Protein AF-A0A2E1H4T9-F1 (afdb_monomer_lite)

pLDDT: mean 75.94, std 21.59, range [26.33, 98.31]

Structure (mmCIF, N/CA/C/O backbone):
data_AF-A0A2E1H4T9-F1
#
_entry.id   AF-A0A2E1H4T9-F1
#
loop_
_atom_site.group_PDB
_atom_site.id
_atom_site.type_symbol
_atom_site.label_atom_id
_atom_site.label_alt_id
_atom_site.label_comp_id
_atom_site.label_asym_id
_atom_site.label_entity_id
_atom_site.label_seq_id
_atom_site.pdbx_PDB_ins_code
_atom_site.Cartn_x
_atom_site.Cartn_y
_atom_site.Cartn_z
_atom_site.occupancy
_atom_site.B_iso_or_equiv
_atom_site.auth_seq_id
_atom_site.auth_comp_id
_atom_site.auth_asym_id
_atom_site.auth_atom_id
_atom_site.pdbx_PDB_model_num
ATOM 1 N N . MET A 1 1 ? -8.045 2.278 55.763 1.00 40.25 1 MET A N 1
ATOM 2 C CA . MET A 1 1 ? -8.694 3.427 55.100 1.00 40.25 1 MET A CA 1
ATOM 3 C C . MET A 1 1 ? -8.728 3.107 53.614 1.00 40.25 1 MET A C 1
ATOM 5 O O . MET A 1 1 ? -7.675 2.979 53.010 1.00 40.25 1 MET A O 1
ATOM 9 N N . TRP A 1 2 ? -9.906 2.766 53.098 1.00 37.75 2 TRP A N 1
ATOM 10 C CA . TRP A 1 2 ? -10.114 2.235 51.749 1.00 37.75 2 TRP A CA 1
ATOM 11 C C . TRP A 1 2 ? -10.575 3.395 50.864 1.00 37.75 2 TRP A C 1
ATOM 13 O O . TRP A 1 2 ? -11.627 3.970 51.129 1.00 37.75 2 TRP A O 1
ATOM 23 N N . GLU A 1 3 ? -9.790 3.767 49.855 1.00 35.25 3 GLU A N 1
ATOM 24 C CA . GLU A 1 3 ? -10.242 4.725 48.845 1.00 35.25 3 GLU A CA 1
ATOM 25 C C . GLU A 1 3 ? -11.154 4.018 47.833 1.00 35.25 3 GLU A C 1
ATOM 27 O O . GLU A 1 3 ? -10.750 3.020 47.223 1.00 35.25 3 GLU A O 1
ATOM 32 N N . PRO A 1 4 ? -12.380 4.513 47.603 1.00 46.78 4 PRO A N 1
ATOM 33 C CA . PRO A 1 4 ? -13.238 3.972 46.568 1.00 46.78 4 PRO A CA 1
ATOM 34 C C . PRO A 1 4 ? -12.738 4.435 45.194 1.00 46.78 4 PRO A C 1
ATOM 36 O O . PRO A 1 4 ? -12.953 5.574 44.782 1.00 46.78 4 PRO A O 1
ATOM 39 N N . ARG A 1 5 ? -12.117 3.522 44.436 1.00 45.88 5 ARG A N 1
ATOM 40 C CA . ARG A 1 5 ? -11.905 3.687 42.988 1.00 45.88 5 ARG A CA 1
ATOM 41 C C . ARG A 1 5 ? -13.254 3.676 42.262 1.00 45.88 5 ARG A C 1
ATOM 43 O O . ARG A 1 5 ? -13.719 2.648 41.778 1.00 45.88 5 ARG A O 1
ATOM 50 N N . THR A 1 6 ? -13.861 4.848 42.160 1.00 52.88 6 THR A N 1
ATOM 51 C CA . THR A 1 6 ? -14.827 5.207 41.114 1.00 52.88 6 THR A CA 1
ATOM 52 C C . THR A 1 6 ? -14.051 6.115 40.156 1.00 52.88 6 THR A C 1
ATOM 54 O O . THR A 1 6 ? -13.316 6.988 40.587 1.00 52.88 6 THR A O 1
ATOM 57 N N . VAL A 1 7 ? -13.971 5.877 38.852 1.00 43.78 7 VAL A N 1
ATOM 58 C CA . VAL A 1 7 ? -15.047 5.762 37.874 1.00 43.78 7 VAL A CA 1
ATOM 59 C C . VAL A 1 7 ? -14.554 4.829 36.762 1.00 43.78 7 VAL A C 1
ATOM 61 O O . VAL A 1 7 ? -13.524 5.090 36.140 1.00 43.78 7 VAL A O 1
ATOM 64 N N . ARG A 1 8 ? -15.291 3.749 36.465 1.00 46.44 8 ARG A N 1
ATOM 65 C CA . ARG A 1 8 ? -15.142 3.054 35.178 1.00 46.44 8 ARG A CA 1
ATOM 66 C C . ARG A 1 8 ? -15.572 4.037 34.095 1.00 46.44 8 ARG A C 1
ATOM 68 O O . ARG A 1 8 ? -16.766 4.227 33.870 1.00 46.44 8 ARG A O 1
ATOM 75 N N . ARG A 1 9 ? -14.595 4.694 33.467 1.00 49.00 9 ARG A N 1
ATOM 76 C CA . ARG A 1 9 ? -14.782 5.442 32.224 1.00 49.00 9 ARG A CA 1
ATOM 77 C C . ARG A 1 9 ? -15.521 4.494 31.282 1.00 49.00 9 ARG A C 1
ATOM 79 O O . ARG A 1 9 ? -15.014 3.408 31.012 1.00 49.00 9 ARG A O 1
ATOM 86 N N . ARG A 1 10 ? -16.732 4.861 30.848 1.00 46.59 10 ARG A N 1
ATOM 87 C CA . ARG A 1 10 ? -17.338 4.252 29.662 1.00 46.59 10 ARG A CA 1
ATOM 88 C C . ARG A 1 10 ? -16.267 4.364 28.584 1.00 46.59 10 ARG A C 1
ATOM 90 O O . ARG A 1 10 ? -15.950 5.471 28.156 1.00 46.59 10 ARG A O 1
ATOM 97 N N . GLU A 1 11 ? -15.641 3.248 28.232 1.00 51.41 11 GLU A N 1
ATOM 98 C CA . GLU A 1 11 ? -14.946 3.144 26.963 1.00 51.41 11 GLU A CA 1
ATOM 99 C C . GLU A 1 11 ? -16.046 3.363 25.937 1.00 51.41 11 GLU A C 1
ATOM 101 O O . GLU A 1 11 ? -16.872 2.484 25.689 1.00 51.41 11 GLU A O 1
ATOM 106 N N . ASN A 1 12 ? -16.154 4.609 25.468 1.00 52.53 12 ASN A N 1
ATOM 107 C CA . ASN A 1 12 ? -16.921 4.941 24.284 1.00 52.53 12 ASN A CA 1
ATOM 108 C C . ASN A 1 12 ? -16.562 3.861 23.272 1.00 52.53 12 ASN A C 1
ATOM 110 O O . ASN A 1 12 ? -15.367 3.680 23.025 1.00 52.53 12 ASN A O 1
ATOM 114 N N . MET A 1 13 ? -17.556 3.107 22.786 1.00 51.78 13 MET A N 1
ATOM 115 C CA . MET A 1 13 ? -17.369 2.163 21.686 1.00 51.78 13 MET A CA 1
ATOM 116 C C . MET A 1 13 ? -16.532 2.892 20.650 1.00 51.78 13 MET A C 1
ATOM 118 O O . MET A 1 13 ? -16.992 3.878 20.076 1.00 51.78 13 MET A O 1
ATOM 122 N N . SER A 1 14 ? -15.258 2.509 20.559 1.00 60.09 14 SER A N 1
ATOM 123 C CA . SER A 1 14 ? -14.279 3.270 19.803 1.00 60.09 14 SER A CA 1
ATOM 124 C C . SER A 1 14 ? -14.796 3.321 18.383 1.00 60.09 14 SER A C 1
ATOM 126 O O . SER A 1 14 ? -15.037 2.255 17.813 1.00 60.09 14 SER A O 1
ATOM 128 N N . GLU A 1 15 ? -15.014 4.523 17.854 1.00 80.81 15 GLU A N 1
ATOM 129 C CA . GLU A 1 15 ? -15.455 4.699 16.476 1.00 80.81 15 GLU A CA 1
ATOM 130 C C . GLU A 1 15 ? -14.632 3.771 15.571 1.00 80.81 15 GLU A C 1
ATOM 132 O O . GLU A 1 15 ? -13.396 3.711 15.659 1.00 80.81 15 GLU A O 1
ATOM 137 N N . GLY A 1 16 ? -15.336 2.948 14.791 1.00 87.19 16 GLY A N 1
ATOM 138 C CA . GLY A 1 16 ? -14.704 2.003 13.883 1.00 87.19 16 GLY A CA 1
ATOM 139 C C . GLY A 1 16 ? -13.958 2.775 12.801 1.00 87.19 16 GLY A C 1
ATOM 140 O O . GLY A 1 16 ? -14.531 3.646 12.150 1.00 87.19 16 GLY A O 1
ATOM 141 N N . GLY A 1 17 ? -12.679 2.467 12.627 1.00 91.69 17 GLY A N 1
ATOM 142 C CA . GLY A 1 17 ? -11.863 2.928 11.512 1.00 91.69 17 GLY A CA 1
ATOM 143 C C . GLY A 1 17 ? -11.752 1.854 10.434 1.00 91.69 17 GLY A C 1
ATOM 144 O O . GLY A 1 17 ? -12.103 0.686 10.634 1.00 91.69 17 GLY A O 1
ATOM 145 N N . SER A 1 18 ? -11.231 2.239 9.275 1.00 92.88 18 SER A N 1
ATOM 146 C CA . SER A 1 18 ? -10.855 1.259 8.257 1.00 92.88 18 SER A CA 1
ATOM 147 C C . SER A 1 18 ? -9.713 1.760 7.397 1.00 92.88 18 SER A C 1
ATOM 149 O O . SER A 1 18 ? -9.629 2.950 7.092 1.00 92.88 18 SER A O 1
ATOM 151 N N . VAL A 1 19 ? -8.895 0.832 6.922 1.00 95.00 19 VAL A N 1
ATOM 152 C CA . VAL A 1 19 ? -7.928 1.084 5.854 1.00 95.00 19 VAL A CA 1
ATOM 153 C C . VAL A 1 19 ? -8.227 0.178 4.674 1.00 95.00 19 VAL A C 1
ATOM 155 O O . VAL A 1 19 ? -8.794 -0.901 4.834 1.00 95.00 19 VAL A O 1
ATOM 158 N N . THR A 1 20 ? -7.873 0.621 3.474 1.00 95.12 20 THR A N 1
ATOM 159 C CA . THR A 1 20 ? -8.022 -0.184 2.261 1.00 95.12 20 THR A CA 1
ATOM 160 C C . THR A 1 20 ? -6.650 -0.442 1.669 1.00 95.12 20 THR A C 1
ATOM 162 O O . THR A 1 20 ? -5.992 0.479 1.187 1.00 95.12 20 THR A O 1
ATOM 165 N N . LEU A 1 21 ? -6.223 -1.700 1.706 1.00 96.00 21 LEU A N 1
ATOM 166 C CA . LEU A 1 21 ? -5.056 -2.176 0.978 1.00 96.00 21 LEU A CA 1
ATOM 167 C C . LEU A 1 21 ? -5.419 -2.265 -0.507 1.00 96.00 21 LEU A C 1
ATOM 169 O O . LEU A 1 21 ? -6.392 -2.919 -0.878 1.00 96.00 21 LEU A O 1
ATOM 173 N N . ILE A 1 22 ? -4.648 -1.595 -1.353 1.00 95.56 22 ILE A N 1
ATOM 174 C CA . ILE A 1 22 ? -4.872 -1.530 -2.796 1.00 95.56 22 ILE A CA 1
ATOM 175 C C . ILE A 1 22 ? -3.729 -2.277 -3.469 1.00 95.56 22 ILE A C 1
ATOM 177 O O . ILE A 1 22 ? -2.572 -1.913 -3.293 1.00 95.56 22 ILE A O 1
ATOM 181 N N . LEU A 1 23 ? -4.032 -3.308 -4.248 1.00 95.44 23 LEU A N 1
ATOM 182 C CA . LEU A 1 23 ? -3.032 -4.139 -4.917 1.00 95.44 23 LEU A CA 1
ATOM 183 C C . LEU A 1 23 ? -3.229 -4.065 -6.423 1.00 95.44 23 LEU A C 1
ATOM 185 O O . LEU A 1 23 ? -4.325 -4.326 -6.911 1.00 95.44 23 LEU A O 1
ATOM 189 N N . TYR A 1 24 ? -2.179 -3.728 -7.162 1.00 93.50 24 TYR A N 1
ATOM 190 C CA . TYR A 1 24 ? -2.206 -3.715 -8.621 1.00 93.50 24 TYR A CA 1
ATOM 191 C C . TYR A 1 24 ? -1.803 -5.079 -9.171 1.00 93.50 24 TYR A C 1
ATOM 193 O O . TYR A 1 24 ? -0.731 -5.590 -8.837 1.00 93.50 24 TYR A O 1
ATOM 201 N N . LYS A 1 25 ? -2.648 -5.645 -10.033 1.00 92.00 25 LYS A N 1
ATOM 202 C CA . LYS A 1 25 ? -2.345 -6.842 -10.813 1.00 92.00 25 LYS A CA 1
ATOM 203 C C . LYS A 1 25 ? -1.619 -6.490 -12.104 1.00 92.00 25 LYS A C 1
ATOM 205 O O . LYS A 1 25 ? -2.010 -5.551 -12.795 1.00 92.00 25 LYS A O 1
ATOM 210 N N . VAL A 1 26 ? -0.654 -7.326 -12.474 1.00 87.81 26 VAL A N 1
ATOM 211 C CA . VAL A 1 26 ? -0.054 -7.358 -13.810 1.00 87.81 26 VAL A CA 1
ATOM 212 C C . VAL A 1 26 ? -1.158 -7.463 -14.853 1.00 87.81 26 VAL A C 1
ATOM 214 O O . VAL A 1 26 ? -2.041 -8.321 -14.767 1.00 87.81 26 VAL A O 1
ATOM 217 N N . ASN A 1 27 ? -1.103 -6.584 -15.850 1.00 83.25 27 ASN A N 1
ATOM 218 C CA . ASN A 1 27 ? -2.009 -6.651 -16.983 1.00 83.25 27 ASN A CA 1
ATOM 219 C C . ASN A 1 27 ? -1.742 -7.922 -17.814 1.00 83.25 27 ASN A C 1
ATOM 221 O O . ASN A 1 27 ? -0.602 -8.363 -17.931 1.00 83.25 27 ASN A O 1
ATOM 225 N N . GLN A 1 28 ? -2.765 -8.475 -18.476 1.00 78.81 28 GLN A N 1
ATOM 226 C CA . GLN A 1 28 ? -2.588 -9.592 -19.420 1.00 78.81 28 GLN A CA 1
ATOM 227 C C . GLN A 1 28 ? -1.537 -9.271 -20.497 1.00 78.81 28 GLN A C 1
ATOM 229 O O . GLN A 1 28 ? -0.792 -10.147 -20.933 1.00 78.81 28 GLN A O 1
ATOM 234 N N . LYS A 1 29 ? -1.421 -7.993 -20.878 1.00 81.75 29 LYS A N 1
ATOM 235 C CA . LYS A 1 29 ? -0.346 -7.473 -21.734 1.00 81.75 29 LYS A CA 1
ATOM 236 C C . LYS A 1 29 ? 0.919 -7.164 -20.925 1.00 81.75 29 LYS A C 1
ATOM 238 O O . LYS A 1 29 ? 1.376 -6.021 -20.889 1.00 81.75 29 LYS A O 1
ATOM 243 N N . TRP A 1 30 ? 1.487 -8.187 -20.292 1.00 76.94 30 TRP A N 1
ATOM 244 C CA . TRP A 1 30 ? 2.660 -8.077 -19.413 1.00 76.94 30 TRP A CA 1
ATOM 245 C C . TRP A 1 30 ? 3.872 -7.416 -20.091 1.00 76.94 30 TRP A C 1
ATOM 247 O O . TRP A 1 30 ? 4.658 -6.751 -19.431 1.00 76.94 30 TRP A O 1
ATOM 257 N N . TYR A 1 31 ? 3.994 -7.530 -21.416 1.00 76.62 31 TYR A N 1
ATOM 258 C CA . TYR A 1 31 ? 5.076 -6.926 -22.201 1.00 76.62 31 TYR A CA 1
ATOM 259 C C . TYR A 1 31 ? 5.037 -5.387 -22.249 1.00 76.62 31 TYR A C 1
ATOM 261 O O . TYR A 1 31 ? 6.001 -4.766 -22.684 1.00 76.62 31 TYR A O 1
ATOM 269 N N . THR A 1 32 ? 3.929 -4.765 -21.832 1.00 80.38 32 THR A N 1
ATOM 270 C CA . THR A 1 32 ? 3.817 -3.300 -21.692 1.00 80.38 32 THR A CA 1
ATOM 271 C C . THR A 1 32 ? 4.150 -2.800 -20.287 1.00 80.38 32 THR A C 1
ATOM 273 O O . THR A 1 32 ? 4.206 -1.592 -20.065 1.00 80.38 32 THR A O 1
ATOM 276 N N . GLU A 1 33 ? 4.357 -3.708 -19.332 1.00 76.25 33 GLU A N 1
ATOM 277 C CA . GLU A 1 33 ? 4.686 -3.344 -17.959 1.00 76.25 33 GLU A CA 1
ATOM 278 C C . GLU A 1 33 ? 6.169 -2.951 -17.843 1.00 76.25 33 GLU A C 1
ATOM 280 O O . GLU A 1 33 ? 7.024 -3.525 -18.526 1.00 76.25 33 GLU A O 1
ATOM 285 N N . PRO A 1 34 ? 6.513 -2.008 -16.947 1.00 79.00 34 PRO A N 1
ATOM 286 C CA . PRO A 1 34 ? 7.900 -1.725 -16.608 1.00 79.00 34 PRO A CA 1
ATOM 287 C C . PRO A 1 34 ? 8.655 -3.008 -16.239 1.00 79.00 34 PRO A C 1
ATOM 289 O O . PRO A 1 34 ? 8.154 -3.829 -15.472 1.00 79.00 34 PRO A O 1
ATOM 292 N N . PHE A 1 35 ? 9.887 -3.162 -16.728 1.00 79.81 35 PHE A N 1
ATOM 293 C CA . PHE A 1 35 ? 10.697 -4.375 -16.533 1.00 79.81 35 PHE A CA 1
ATOM 294 C C . PHE A 1 35 ? 10.757 -4.845 -15.067 1.00 79.81 35 PHE A C 1
ATOM 296 O O . PHE A 1 35 ? 10.597 -6.028 -14.774 1.00 79.81 35 PHE A O 1
ATOM 303 N N . LEU A 1 36 ? 10.901 -3.907 -14.127 1.00 75.25 36 LEU A N 1
ATOM 304 C CA . LEU A 1 36 ? 10.950 -4.202 -12.692 1.00 75.25 36 LEU A CA 1
ATOM 305 C C . LEU A 1 36 ? 9.637 -4.782 -12.134 1.00 75.25 36 LEU A C 1
ATOM 307 O O . LEU A 1 36 ? 9.671 -5.598 -11.209 1.00 75.25 36 LEU A O 1
ATOM 311 N N . ASN A 1 37 ? 8.487 -4.415 -12.704 1.00 75.44 37 ASN A N 1
ATOM 312 C CA . ASN A 1 37 ? 7.196 -4.999 -12.338 1.00 75.44 37 ASN A CA 1
ATOM 313 C C . ASN A 1 37 ? 7.153 -6.474 -12.763 1.00 75.44 37 ASN A C 1
ATOM 315 O O . ASN A 1 37 ? 6.764 -7.334 -11.981 1.00 75.44 37 ASN A O 1
ATOM 319 N N . VAL A 1 38 ? 7.624 -6.797 -13.969 1.00 77.81 38 VAL A N 1
ATOM 320 C CA . VAL A 1 38 ? 7.649 -8.185 -14.458 1.00 77.81 38 VAL A CA 1
ATOM 321 C C . VAL A 1 38 ? 8.592 -9.049 -13.616 1.00 77.81 38 VAL A C 1
ATOM 323 O O . VAL A 1 38 ? 8.214 -10.137 -13.187 1.00 77.81 38 VAL A O 1
ATOM 326 N N . VAL A 1 39 ? 9.796 -8.550 -13.316 1.00 77.00 39 VAL A N 1
ATOM 327 C CA . VAL A 1 39 ? 10.778 -9.279 -12.495 1.00 77.00 39 VAL A CA 1
ATOM 328 C C . VAL A 1 39 ? 10.257 -9.525 -11.079 1.00 77.00 39 VAL A C 1
ATOM 330 O O . VAL A 1 39 ? 10.387 -10.635 -10.570 1.00 77.00 39 VAL A O 1
ATOM 333 N N . SER A 1 40 ? 9.635 -8.526 -10.447 1.00 74.50 40 SER A N 1
ATOM 334 C CA . SER A 1 40 ? 9.074 -8.690 -9.099 1.00 74.50 40 SER A CA 1
ATOM 335 C C . SER A 1 40 ? 7.902 -9.674 -9.073 1.00 74.50 40 SER A C 1
ATOM 337 O O . SER A 1 40 ? 7.863 -10.533 -8.190 1.00 74.50 40 SER A O 1
ATOM 339 N N . ALA A 1 41 ? 6.997 -9.624 -10.056 1.00 77.94 41 ALA A N 1
ATOM 340 C CA . ALA A 1 41 ? 5.910 -10.595 -10.198 1.00 77.94 41 ALA A CA 1
ATOM 341 C C . ALA A 1 41 ? 6.438 -12.028 -10.356 1.00 77.94 41 ALA A C 1
ATOM 343 O O . ALA A 1 41 ? 5.999 -12.936 -9.652 1.00 77.94 41 ALA A O 1
ATOM 344 N N . LEU A 1 42 ? 7.426 -12.227 -11.234 1.00 79.88 42 LEU A N 1
ATOM 345 C CA . LEU A 1 42 ? 8.042 -13.535 -11.457 1.00 79.88 42 LEU A CA 1
ATOM 346 C C . LEU A 1 42 ? 8.742 -14.054 -10.202 1.00 79.88 42 LEU A C 1
ATOM 348 O O . LEU A 1 42 ? 8.536 -15.201 -9.810 1.00 79.88 42 LEU A O 1
ATOM 352 N N . ALA A 1 43 ? 9.537 -13.211 -9.547 1.00 79.94 43 ALA A N 1
ATOM 353 C CA . ALA A 1 43 ? 10.324 -13.639 -8.402 1.00 79.94 43 ALA A CA 1
ATOM 354 C C . ALA A 1 43 ? 9.472 -13.904 -7.151 1.00 79.94 43 ALA A C 1
ATOM 356 O O . ALA A 1 43 ? 9.830 -14.734 -6.322 1.00 79.94 43 ALA A O 1
ATOM 357 N N . THR A 1 44 ? 8.320 -13.240 -7.035 1.00 80.56 44 THR A N 1
ATOM 358 C CA . THR A 1 44 ? 7.342 -13.493 -5.966 1.00 80.56 44 THR A CA 1
ATOM 359 C C . THR A 1 44 ? 6.276 -14.520 -6.352 1.00 80.56 44 THR A C 1
ATOM 361 O O . THR A 1 44 ? 5.420 -14.834 -5.525 1.00 80.56 44 THR A O 1
ATOM 364 N N . GLN A 1 45 ? 6.329 -15.046 -7.585 1.00 84.81 45 GLN A N 1
ATOM 365 C CA . GLN A 1 45 ? 5.315 -15.925 -8.181 1.00 84.81 45 GLN A CA 1
ATOM 366 C C . GLN A 1 45 ? 3.889 -15.390 -7.980 1.00 84.81 45 GLN A C 1
ATOM 368 O O . GLN A 1 45 ? 2.959 -16.133 -7.666 1.00 84.81 45 GLN A O 1
ATOM 373 N N . SER A 1 46 ? 3.729 -14.076 -8.124 1.00 88.81 46 SER A N 1
ATOM 374 C CA . SER A 1 46 ? 2.501 -13.364 -7.799 1.00 88.81 46 SER A CA 1
ATOM 375 C C . SER A 1 46 ? 2.020 -12.533 -8.977 1.00 88.81 46 SER A C 1
ATOM 377 O O . SER A 1 46 ? 2.832 -11.931 -9.682 1.00 88.81 46 SER A O 1
ATOM 379 N N . PRO A 1 47 ? 0.696 -12.416 -9.175 1.00 91.38 47 PRO A N 1
ATOM 380 C CA . PRO A 1 47 ? 0.156 -11.470 -10.134 1.00 91.38 47 PRO A CA 1
ATOM 381 C C . PRO A 1 47 ? 0.275 -10.015 -9.660 1.00 91.38 47 PRO A C 1
ATOM 383 O O . PRO A 1 47 ? -0.110 -9.135 -10.420 1.00 91.38 47 PRO A O 1
ATOM 386 N N . PHE A 1 48 ? 0.729 -9.729 -8.434 1.00 93.06 48 PHE A N 1
ATOM 387 C CA . PHE A 1 48 ? 0.752 -8.376 -7.878 1.00 93.06 48 PHE A CA 1
ATOM 388 C C . PHE A 1 48 ? 2.124 -7.712 -7.996 1.00 93.06 48 PHE A C 1
ATOM 390 O O . PHE A 1 48 ? 3.125 -8.254 -7.537 1.00 93.06 48 PHE A O 1
ATOM 397 N N . THR A 1 49 ? 2.160 -6.492 -8.532 1.00 91.88 49 THR A N 1
ATOM 398 C CA . THR A 1 49 ? 3.414 -5.733 -8.734 1.00 91.88 49 THR A CA 1
ATOM 399 C C . THR A 1 49 ? 3.495 -4.447 -7.945 1.00 91.88 49 THR A C 1
ATOM 401 O O . THR A 1 49 ? 4.573 -3.878 -7.794 1.00 91.88 49 THR A O 1
ATOM 404 N N . HIS A 1 50 ? 2.368 -3.977 -7.419 1.00 93.94 50 HIS A N 1
ATOM 405 C CA . HIS A 1 50 ? 2.323 -2.738 -6.668 1.00 93.94 50 HIS A CA 1
ATOM 406 C C . HIS A 1 50 ? 1.299 -2.812 -5.543 1.00 93.94 50 HIS A C 1
ATOM 408 O O . HIS A 1 50 ? 0.264 -3.469 -5.677 1.00 93.94 50 HIS A O 1
ATOM 414 N N . SER A 1 51 ? 1.582 -2.110 -4.450 1.00 95.81 51 SER A N 1
ATOM 415 C CA . SER A 1 51 ? 0.670 -1.959 -3.323 1.00 95.81 51 SER A CA 1
ATOM 416 C C . SER A 1 51 ? 0.617 -0.513 -2.845 1.00 95.81 51 SER A C 1
ATOM 418 O O . SER A 1 51 ? 1.650 0.146 -2.735 1.00 95.81 51 SER A O 1
ATOM 420 N N . GLU A 1 52 ? -0.579 -0.061 -2.500 1.00 97.25 52 GLU A N 1
ATOM 421 C CA . GLU A 1 52 ? -0.857 1.235 -1.886 1.00 97.25 52 GLU A CA 1
ATOM 422 C C . GLU A 1 52 ? -1.764 1.023 -0.669 1.00 97.25 52 GLU A C 1
ATOM 424 O O . GLU A 1 52 ? -2.396 -0.029 -0.520 1.00 97.25 52 GLU A O 1
ATOM 429 N N . LEU A 1 53 ? -1.873 2.037 0.186 1.00 97.31 53 LEU A N 1
ATOM 430 C CA . LEU A 1 53 ? -2.745 1.987 1.354 1.00 97.31 53 LEU A CA 1
ATOM 431 C C . LEU A 1 53 ? -3.582 3.259 1.451 1.00 97.31 53 LEU A C 1
ATOM 433 O O . LEU A 1 53 ? -3.048 4.335 1.707 1.00 97.31 53 LEU A O 1
ATOM 437 N N . ALA A 1 54 ? -4.897 3.140 1.282 1.00 95.81 54 ALA A N 1
ATOM 438 C CA . ALA A 1 54 ? -5.823 4.215 1.622 1.00 95.81 54 ALA A CA 1
ATOM 439 C C . ALA A 1 54 ? -6.123 4.178 3.121 1.00 95.81 54 ALA A C 1
ATOM 441 O O . ALA A 1 54 ? -6.548 3.144 3.647 1.00 95.81 54 ALA A O 1
ATOM 442 N N . ILE A 1 55 ? -5.899 5.300 3.802 1.00 95.75 55 ILE A N 1
ATOM 443 C CA . ILE A 1 55 ? -6.063 5.407 5.252 1.00 95.75 55 ILE A CA 1
ATOM 444 C C . ILE A 1 55 ? -7.303 6.244 5.560 1.00 95.75 55 ILE A C 1
ATOM 446 O O . ILE A 1 55 ? -7.355 7.432 5.239 1.00 95.75 55 ILE A O 1
ATOM 450 N N . GLY A 1 56 ? -8.282 5.629 6.219 1.00 90.00 56 GLY A N 1
ATOM 451 C CA . GLY A 1 56 ? -9.542 6.266 6.579 1.00 90.00 56 GLY A CA 1
ATOM 452 C C . GLY A 1 56 ? -10.736 5.759 5.779 1.00 90.00 56 GLY A C 1
ATOM 453 O O . GLY A 1 56 ? -10.613 5.194 4.692 1.00 90.00 56 GLY A O 1
ATOM 454 N N . SER A 1 57 ? -11.921 5.966 6.351 1.00 78.81 57 SER A N 1
ATOM 455 C CA . SER A 1 57 ? -13.221 5.599 5.771 1.00 78.81 57 SER A CA 1
ATOM 456 C C . SER A 1 57 ? -13.944 6.773 5.093 1.00 78.81 57 SER A C 1
ATOM 458 O O . SER A 1 57 ? -15.003 6.591 4.471 1.00 78.81 57 SER A O 1
ATOM 460 N N . GLU A 1 58 ? -13.380 7.978 5.200 1.00 78.12 58 GLU A N 1
ATOM 461 C CA . GLU A 1 58 ? -13.974 9.207 4.686 1.00 78.12 58 GLU A CA 1
ATOM 462 C C . GLU A 1 58 ? -13.900 9.260 3.151 1.00 78.12 58 GLU A C 1
ATOM 464 O O . GLU A 1 58 ? -12.813 9.135 2.572 1.00 78.12 58 GLU A O 1
ATOM 469 N N . PRO A 1 59 ? -15.045 9.448 2.465 1.00 66.12 59 PRO A N 1
ATOM 470 C CA . PRO A 1 59 ? -15.040 9.693 1.033 1.00 66.12 59 PRO A CA 1
ATOM 471 C C . PRO A 1 59 ? -14.351 11.019 0.742 1.00 66.12 59 PRO A C 1
ATOM 473 O O . PRO A 1 59 ? -14.730 12.059 1.271 1.00 66.12 59 PRO A O 1
ATOM 476 N N . GLY A 1 60 ? -13.370 10.990 -0.152 1.00 69.12 60 GLY A N 1
ATOM 477 C CA . GLY A 1 60 ? -12.925 12.193 -0.834 1.00 69.12 60 GLY A CA 1
ATOM 478 C C . GLY A 1 60 ? -13.948 12.652 -1.879 1.00 69.12 60 GLY A C 1
ATOM 479 O O . GLY A 1 60 ? -15.016 12.058 -2.070 1.00 69.12 60 GLY A O 1
ATOM 480 N N . ASN A 1 61 ? -13.599 13.715 -2.599 1.00 70.81 61 ASN A N 1
ATOM 481 C CA . ASN A 1 61 ? -14.467 14.308 -3.611 1.00 70.81 61 ASN A CA 1
ATOM 482 C C . ASN A 1 61 ? -14.883 13.285 -4.681 1.00 70.81 61 ASN A C 1
ATOM 484 O O . ASN A 1 61 ? -14.049 12.589 -5.258 1.00 70.81 61 ASN A O 1
ATOM 488 N N . ARG A 1 62 ? -16.187 13.238 -4.989 1.00 71.75 62 ARG A N 1
ATOM 489 C CA . ARG A 1 62 ? -16.768 12.372 -6.037 1.00 71.75 62 ARG A CA 1
ATOM 490 C C . ARG A 1 62 ? -16.479 10.872 -5.838 1.00 71.75 62 ARG A C 1
ATOM 492 O O . ARG A 1 62 ? -16.240 10.158 -6.811 1.00 71.75 62 ARG A O 1
ATOM 499 N N . GLY A 1 63 ? -16.467 10.403 -4.588 1.00 70.44 63 GLY A N 1
ATOM 500 C CA . GLY A 1 63 ? -16.243 8.987 -4.275 1.00 70.44 63 GLY A CA 1
ATOM 501 C C . GLY A 1 63 ? -14.788 8.544 -4.464 1.00 70.44 63 GLY A C 1
ATOM 502 O O . GLY A 1 63 ? -14.523 7.384 -4.770 1.00 70.44 63 GLY A O 1
ATOM 503 N N . SER A 1 64 ? -13.824 9.458 -4.336 1.00 82.56 64 SER A N 1
ATOM 504 C CA . SER A 1 64 ? -12.407 9.093 -4.304 1.00 82.56 64 SER A CA 1
ATOM 505 C C . SER A 1 64 ? -11.996 8.574 -2.923 1.00 82.56 64 SER A C 1
ATOM 507 O O . SER A 1 64 ? -12.486 9.061 -1.909 1.00 82.56 64 SER A O 1
ATOM 509 N N . MET A 1 65 ? -11.018 7.673 -2.865 1.00 88.06 65 MET A N 1
ATOM 510 C CA . MET A 1 65 ? -10.247 7.427 -1.642 1.00 88.06 65 MET A CA 1
ATOM 511 C C . MET A 1 65 ? -9.388 8.654 -1.346 1.00 88.06 65 MET A C 1
ATOM 513 O O . MET A 1 65 ? -8.699 9.135 -2.246 1.00 88.06 65 MET A O 1
ATOM 517 N N . SER A 1 66 ? -9.422 9.152 -0.114 1.00 90.12 66 SER A N 1
ATOM 518 C CA . SER A 1 66 ? -8.467 10.145 0.384 1.00 90.12 66 SER A CA 1
ATOM 519 C C . SER A 1 66 ? -7.287 9.447 1.075 1.00 90.12 66 SER A C 1
ATOM 521 O O . SER A 1 66 ? -7.350 8.251 1.363 1.00 90.12 66 SER A O 1
ATOM 523 N N . ASN A 1 67 ? -6.199 10.185 1.317 1.00 94.62 67 ASN A N 1
ATOM 524 C CA . ASN A 1 67 ? -5.018 9.710 2.051 1.00 94.62 67 ASN A CA 1
ATOM 525 C C . ASN A 1 67 ? -4.457 8.371 1.538 1.00 94.62 67 ASN A C 1
ATOM 527 O O . ASN A 1 67 ? -4.124 7.483 2.326 1.00 94.62 67 ASN A O 1
ATOM 531 N N . VAL A 1 68 ? -4.371 8.210 0.216 1.00 95.75 68 VAL A N 1
ATOM 532 C CA . VAL A 1 68 ? -3.748 7.030 -0.383 1.00 95.75 68 VAL A CA 1
ATOM 533 C C . VAL A 1 68 ? -2.239 7.200 -0.339 1.00 95.75 68 VAL A C 1
ATOM 535 O O . VAL A 1 68 ? -1.679 7.991 -1.099 1.00 95.75 68 VAL A O 1
ATOM 538 N N . ALA A 1 69 ? -1.605 6.466 0.573 1.00 97.50 69 ALA A N 1
ATOM 539 C CA . ALA A 1 69 ? -0.162 6.371 0.694 1.00 97.50 69 ALA A CA 1
ATOM 540 C C . ALA A 1 69 ? 0.380 5.461 -0.407 1.00 97.50 69 ALA A C 1
ATOM 542 O O . ALA A 1 69 ? 0.006 4.286 -0.498 1.00 97.50 69 ALA A O 1
ATOM 543 N N . ARG A 1 70 ? 1.261 6.007 -1.241 1.00 96.12 70 ARG A 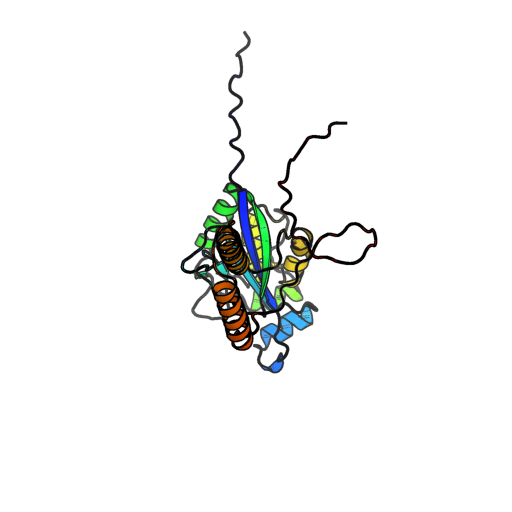N 1
ATOM 544 C CA . ARG A 1 70 ? 1.867 5.294 -2.368 1.00 96.12 70 ARG A CA 1
ATOM 545 C C . ARG A 1 70 ? 3.278 5.795 -2.634 1.00 96.12 70 ARG A C 1
ATOM 547 O O . ARG A 1 70 ? 3.650 6.885 -2.207 1.00 96.12 70 ARG A O 1
ATOM 554 N N . ILE A 1 71 ? 4.044 4.997 -3.365 1.00 95.25 71 ILE A N 1
ATOM 555 C CA . ILE A 1 71 ? 5.373 5.377 -3.835 1.00 95.25 71 ILE A CA 1
ATOM 556 C C . ILE A 1 71 ? 5.691 4.654 -5.142 1.00 95.25 71 ILE A C 1
ATOM 558 O O . ILE A 1 71 ? 5.668 3.426 -5.190 1.00 95.25 71 ILE A O 1
ATOM 562 N N . PHE A 1 72 ? 6.001 5.402 -6.197 1.00 90.31 72 PHE A N 1
ATOM 563 C CA . PHE A 1 72 ? 6.399 4.843 -7.490 1.00 90.31 72 PHE A CA 1
ATOM 564 C C . PHE A 1 72 ? 7.906 4.914 -7.688 1.00 90.31 72 PHE A C 1
ATOM 566 O O . PHE A 1 72 ? 8.597 5.677 -7.018 1.00 90.31 72 PHE A O 1
ATOM 573 N N . ASN A 1 73 ? 8.407 4.138 -8.649 1.00 86.00 73 ASN A N 1
ATOM 574 C CA . ASN A 1 7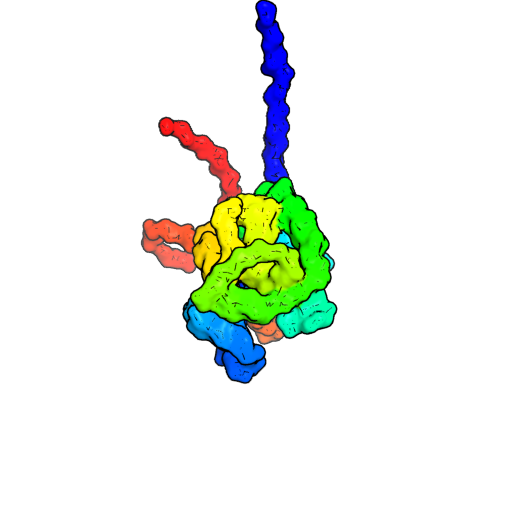3 ? 9.778 4.263 -9.132 1.00 86.00 73 ASN A CA 1
ATOM 575 C C . ASN A 1 73 ? 9.927 5.516 -10.014 1.00 86.00 73 ASN A C 1
ATOM 577 O O . ASN A 1 73 ? 10.164 5.420 -11.216 1.00 86.00 73 ASN A O 1
ATOM 581 N N . ASP A 1 74 ? 9.719 6.678 -9.405 1.00 84.69 74 ASP A N 1
ATOM 582 C CA . ASP A 1 74 ? 9.910 7.996 -9.991 1.00 84.69 74 ASP A CA 1
ATOM 583 C C . ASP A 1 74 ? 10.952 8.739 -9.141 1.00 84.69 74 ASP A C 1
ATOM 585 O O . ASP A 1 74 ? 10.744 8.897 -7.931 1.00 84.69 74 ASP A O 1
ATOM 589 N N . PRO A 1 75 ? 12.076 9.185 -9.733 1.00 78.69 75 PRO A N 1
ATOM 590 C CA . PRO A 1 75 ? 13.117 9.898 -9.001 1.00 78.69 75 PRO A CA 1
ATOM 591 C C . PRO A 1 75 ? 12.647 11.231 -8.400 1.00 78.69 75 PRO A C 1
ATOM 593 O O . PRO A 1 75 ? 13.306 11.739 -7.498 1.00 78.69 75 PRO A O 1
ATOM 596 N N . THR A 1 76 ? 11.544 11.807 -8.884 1.00 85.31 76 THR A N 1
ATOM 597 C CA . THR A 1 76 ? 11.099 13.155 -8.497 1.00 85.31 76 THR A CA 1
ATOM 598 C C . THR A 1 76 ? 10.026 13.173 -7.412 1.00 85.31 76 THR A C 1
ATOM 600 O O . THR A 1 76 ? 9.947 14.131 -6.646 1.00 85.31 76 THR A O 1
ATOM 603 N N . THR A 1 77 ? 9.220 12.117 -7.323 1.00 86.69 77 THR A N 1
ATOM 604 C CA . THR A 1 77 ? 7.929 12.182 -6.624 1.00 86.69 77 THR A CA 1
ATOM 605 C C . THR A 1 77 ? 7.964 11.577 -5.211 1.00 86.69 77 THR A C 1
ATOM 607 O O . THR A 1 77 ? 7.256 12.045 -4.322 1.00 86.69 77 THR A O 1
ATOM 610 N N . GLY A 1 78 ? 8.833 10.591 -4.948 1.00 94.00 78 GLY A N 1
ATOM 611 C CA . GLY A 1 78 ? 8.955 9.962 -3.624 1.00 94.00 78 GLY A CA 1
ATOM 612 C C . GLY A 1 78 ? 7.629 9.408 -3.071 1.00 94.00 78 GLY A C 1
ATOM 613 O O . GLY A 1 78 ? 6.726 9.041 -3.825 1.00 94.00 78 GLY A O 1
ATOM 614 N N . VAL A 1 79 ? 7.527 9.285 -1.743 1.00 96.81 79 VAL A N 1
ATOM 615 C CA . VAL A 1 79 ? 6.280 8.915 -1.051 1.00 96.81 79 VAL A CA 1
ATOM 616 C C . VAL A 1 79 ? 5.268 10.051 -1.157 1.00 96.81 79 VAL A C 1
ATOM 618 O O . VAL A 1 79 ? 5.559 11.184 -0.776 1.00 96.81 79 VAL A O 1
ATOM 621 N N . GLU A 1 80 ? 4.040 9.722 -1.545 1.00 97.00 80 GLU A N 1
ATOM 622 C CA . GLU A 1 80 ? 2.936 10.677 -1.624 1.00 97.00 80 GLU A CA 1
ATOM 623 C C . GLU A 1 80 ? 1.724 10.236 -0.797 1.00 97.00 80 GLU A C 1
ATOM 625 O O . GLU A 1 80 ? 1.471 9.042 -0.611 1.00 97.00 80 GLU A O 1
ATOM 630 N N . LEU A 1 81 ? 0.920 11.220 -0.383 1.00 96.19 81 LEU A N 1
ATOM 631 C CA . LEU A 1 81 ? -0.454 11.037 0.084 1.00 96.19 81 LEU A CA 1
ATOM 632 C C . LEU A 1 81 ? -1.396 11.757 -0.877 1.00 96.19 81 LEU A C 1
ATOM 634 O O . LEU A 1 81 ? -1.457 12.985 -0.890 1.00 96.19 81 LEU A O 1
ATOM 638 N N . ILE A 1 82 ? -2.138 10.993 -1.673 1.00 94.44 82 ILE A N 1
ATOM 639 C CA . ILE A 1 82 ? -2.990 11.547 -2.732 1.00 94.44 82 ILE A CA 1
ATOM 640 C C . ILE A 1 82 ? -4.452 11.130 -2.582 1.00 94.44 82 ILE A C 1
ATOM 642 O O . ILE A 1 82 ? -4.801 10.247 -1.796 1.00 94.44 82 ILE A O 1
ATOM 646 N N . SER A 1 83 ? -5.315 11.758 -3.381 1.00 91.69 83 SER A N 1
ATOM 647 C CA . SER A 1 83 ? -6.683 11.287 -3.598 1.00 91.69 83 SER A CA 1
ATOM 648 C C . SER A 1 83 ? -6.763 10.462 -4.877 1.00 91.69 83 SER A C 1
ATOM 650 O O . SER A 1 83 ? -6.231 10.864 -5.912 1.00 91.69 83 SER A O 1
ATOM 652 N N . ARG A 1 84 ? -7.448 9.318 -4.827 1.00 86.25 84 ARG A N 1
ATOM 653 C CA . ARG A 1 84 ? -7.521 8.377 -5.948 1.00 86.25 84 ARG A CA 1
ATOM 654 C C . ARG A 1 84 ? -8.945 7.939 -6.253 1.00 86.25 84 ARG A C 1
ATOM 656 O O . ARG A 1 84 ? -9.704 7.572 -5.362 1.00 86.25 84 ARG A O 1
ATOM 663 N N . THR A 1 85 ? -9.279 7.868 -7.538 1.00 79.25 85 THR A N 1
ATOM 664 C CA . THR A 1 85 ? -10.490 7.185 -8.006 1.00 79.25 85 THR A CA 1
ATOM 665 C C . THR A 1 85 ? -10.201 5.690 -8.183 1.00 79.25 85 THR A C 1
ATOM 667 O O . THR A 1 85 ? -9.245 5.294 -8.851 1.00 79.25 85 THR A O 1
ATOM 670 N N . GLY A 1 86 ? -11.001 4.817 -7.568 1.00 75.12 86 GLY A N 1
ATOM 671 C CA . GLY A 1 86 ? -10.781 3.365 -7.628 1.00 75.12 86 GLY A CA 1
ATOM 672 C C . GLY A 1 86 ? -11.385 2.683 -8.865 1.00 75.12 86 GLY A C 1
ATOM 673 O O . GLY A 1 86 ? -12.040 1.653 -8.752 1.00 75.12 86 GLY A O 1
ATOM 674 N N . ARG A 1 87 ? -11.254 3.295 -10.050 1.00 77.12 87 ARG A N 1
ATOM 675 C CA . ARG A 1 87 ? -11.963 2.868 -11.279 1.00 77.12 87 ARG A CA 1
ATOM 676 C C . ARG A 1 87 ? -11.169 1.934 -12.202 1.00 77.12 87 ARG A C 1
ATOM 678 O O . ARG A 1 87 ? -11.647 1.614 -13.283 1.00 77.12 87 ARG A O 1
ATOM 685 N N . ASN A 1 88 ? -9.963 1.520 -11.824 1.00 84.88 88 ASN A N 1
ATOM 686 C CA . ASN A 1 88 ? -9.135 0.656 -12.668 1.00 84.88 88 ASN A CA 1
ATOM 687 C C . ASN A 1 88 ? -9.323 -0.821 -12.269 1.00 84.88 88 ASN A C 1
ATOM 689 O O . ASN A 1 88 ? -9.122 -1.190 -11.114 1.00 84.88 88 ASN A O 1
ATOM 693 N N . SER A 1 89 ? -9.711 -1.652 -13.243 1.00 85.44 89 SER A N 1
ATOM 694 C CA . SER A 1 89 ? -10.041 -3.076 -13.079 1.00 85.44 89 SER A CA 1
ATOM 695 C C . SER A 1 89 ? -8.863 -3.959 -12.670 1.00 85.44 89 SER A C 1
ATOM 697 O O . SER A 1 89 ? -9.071 -5.082 -12.217 1.00 85.44 89 SER A O 1
ATOM 699 N N . ASN A 1 90 ? -7.632 -3.475 -12.831 1.00 89.88 90 ASN A N 1
ATOM 700 C CA . ASN A 1 90 ? -6.433 -4.199 -12.421 1.00 89.88 90 ASN A CA 1
ATOM 701 C C . ASN A 1 90 ? -6.168 -4.074 -10.916 1.00 89.88 90 ASN A C 1
ATOM 703 O O . ASN A 1 90 ? -5.283 -4.754 -10.406 1.00 89.88 90 ASN A O 1
ATOM 707 N N . TYR A 1 91 ? -6.913 -3.236 -10.188 1.00 92.00 91 TYR A N 1
ATOM 708 C CA . TYR A 1 91 ? -6.775 -3.139 -8.739 1.00 92.00 91 TYR A CA 1
ATOM 709 C C . TYR A 1 91 ? -7.680 -4.124 -8.003 1.00 92.00 91 TYR A C 1
ATOM 711 O O . TYR A 1 91 ? -8.871 -4.233 -8.289 1.00 92.00 91 TYR A O 1
ATOM 719 N N . ILE A 1 92 ? -7.115 -4.794 -6.999 1.00 92.12 92 ILE A N 1
ATOM 720 C CA . ILE A 1 92 ? -7.875 -5.388 -5.899 1.00 92.12 92 ILE A CA 1
ATOM 721 C C . ILE A 1 92 ? -7.871 -4.406 -4.736 1.00 92.12 92 ILE A C 1
ATOM 723 O O . ILE A 1 92 ? -6.836 -3.827 -4.409 1.00 92.12 92 ILE A O 1
ATOM 727 N N . TYR A 1 93 ? -9.016 -4.283 -4.082 1.00 92.88 93 TYR A N 1
ATOM 728 C CA . TYR A 1 93 ? -9.174 -3.538 -2.844 1.00 92.88 93 TYR A CA 1
ATOM 729 C C . TYR A 1 93 ? -9.420 -4.536 -1.720 1.00 92.88 93 TYR A C 1
ATOM 731 O O . TYR A 1 93 ? -10.234 -5.431 -1.887 1.00 92.88 93 TYR A O 1
ATOM 739 N N . ILE A 1 94 ? -8.722 -4.421 -0.597 1.00 93.56 94 ILE A N 1
ATOM 740 C CA . ILE A 1 94 ? -8.958 -5.225 0.605 1.00 93.56 94 ILE A CA 1
ATOM 741 C C . ILE A 1 94 ? -9.229 -4.260 1.749 1.00 93.56 94 ILE A C 1
ATOM 743 O O . ILE A 1 94 ? -8.329 -3.534 2.172 1.00 93.56 94 ILE A O 1
ATOM 747 N N . GLN A 1 95 ? -10.468 -4.236 2.238 1.00 92.94 95 GLN A N 1
ATOM 748 C CA . GLN A 1 95 ? -10.829 -3.403 3.380 1.00 92.94 95 GLN A CA 1
ATOM 749 C C . GLN A 1 95 ? -10.522 -4.128 4.693 1.00 92.94 95 GLN A C 1
ATOM 751 O O . GLN A 1 95 ? -11.010 -5.233 4.933 1.00 92.94 95 GLN A O 1
ATOM 756 N N . ILE A 1 96 ? -9.731 -3.474 5.542 1.00 93.69 96 ILE A N 1
ATOM 757 C CA . ILE A 1 96 ? -9.276 -3.971 6.839 1.00 93.69 96 ILE A CA 1
ATOM 758 C C . ILE A 1 96 ? -9.887 -3.072 7.915 1.00 93.69 96 ILE A C 1
ATOM 760 O O . ILE A 1 96 ? -9.686 -1.853 7.908 1.00 93.69 96 ILE A O 1
ATOM 764 N N . GLY A 1 97 ? -10.658 -3.666 8.827 1.00 92.94 97 GLY A N 1
ATOM 765 C CA . GLY A 1 97 ? -11.211 -2.954 9.978 1.00 92.94 97 GLY A CA 1
ATOM 766 C C . GLY A 1 97 ? -10.121 -2.616 10.993 1.00 92.94 97 GLY A C 1
ATOM 767 O O . GLY A 1 97 ? -9.245 -3.432 11.270 1.00 92.94 97 GLY A O 1
ATOM 768 N N . CYS A 1 98 ? -10.166 -1.417 11.565 1.00 93.69 98 CYS A N 1
ATOM 769 C CA . CYS A 1 98 ? -9.261 -1.012 12.638 1.00 93.69 98 CYS A CA 1
ATOM 770 C C . CYS A 1 98 ? -9.971 -0.083 13.625 1.00 93.69 98 CYS A C 1
ATOM 772 O O . CYS A 1 98 ? -11.103 0.336 13.409 1.00 93.69 98 CYS A O 1
ATOM 774 N N . THR A 1 99 ? -9.327 0.267 14.732 1.00 93.81 99 THR A N 1
ATOM 775 C CA . THR A 1 99 ? -9.838 1.334 15.608 1.00 93.81 99 THR A CA 1
ATOM 776 C C . THR A 1 99 ? -9.481 2.711 15.042 1.00 93.81 99 THR A C 1
ATOM 778 O O . THR A 1 99 ? -8.466 2.855 14.351 1.00 93.81 99 THR A O 1
ATOM 781 N N . LYS A 1 100 ? -10.248 3.757 15.385 1.00 93.31 100 LYS A N 1
ATOM 782 C CA . LYS A 1 100 ? -9.919 5.141 14.994 1.00 93.31 100 LYS A CA 1
ATOM 783 C C . LYS A 1 100 ? -8.511 5.572 15.427 1.00 93.31 100 LYS A C 1
ATOM 785 O O . LYS A 1 100 ? -7.785 6.201 14.667 1.00 93.31 100 LYS A O 1
ATOM 790 N N . ARG A 1 101 ? -8.063 5.144 16.612 1.00 94.25 101 ARG A N 1
ATOM 791 C CA . ARG A 1 101 ? -6.703 5.420 17.106 1.00 94.25 101 ARG A CA 1
ATOM 792 C C . ARG A 1 101 ? -5.617 4.804 16.216 1.00 94.25 101 ARG A C 1
ATOM 794 O O . ARG A 1 101 ? -4.568 5.413 16.017 1.00 94.25 101 ARG A O 1
ATOM 801 N N . GLN A 1 102 ? -5.841 3.591 15.709 1.00 95.88 102 GLN A N 1
ATOM 802 C CA . GLN A 1 102 ? -4.907 2.941 14.786 1.00 95.88 102 GLN A CA 1
ATOM 803 C C . GLN A 1 102 ? -4.874 3.670 13.442 1.00 95.88 102 GLN A C 1
ATOM 805 O O . GLN A 1 102 ? -3.789 3.914 12.921 1.00 95.88 102 GLN A O 1
ATOM 810 N N . GLU A 1 103 ? -6.037 4.075 12.927 1.00 96.00 103 GLU A N 1
ATOM 811 C CA . GLU A 1 103 ? -6.164 4.899 11.718 1.00 96.00 103 GLU A CA 1
ATOM 812 C C . GLU A 1 103 ? -5.369 6.209 11.835 1.00 96.00 103 GLU A C 1
ATOM 814 O O . GLU A 1 103 ? -4.531 6.507 10.984 1.00 96.00 103 GLU A O 1
ATOM 819 N N . GLU A 1 104 ? -5.544 6.951 12.930 1.00 95.81 104 GLU A N 1
ATOM 820 C CA . GLU A 1 104 ? -4.802 8.187 13.201 1.00 95.81 104 GLU A CA 1
ATOM 821 C C . GLU A 1 104 ? -3.290 7.958 13.324 1.00 95.81 104 GLU A C 1
ATOM 823 O O . GLU A 1 104 ? -2.496 8.765 12.832 1.00 95.81 104 GLU A O 1
ATOM 828 N N . SER A 1 105 ? -2.879 6.859 13.969 1.00 97.31 105 SER A N 1
ATOM 829 C CA . SER A 1 105 ? -1.469 6.467 14.086 1.00 97.31 105 SER A CA 1
ATOM 830 C C . SER A 1 105 ? -0.852 6.204 12.710 1.00 97.31 105 SER A C 1
ATOM 832 O O . SER A 1 105 ? 0.209 6.746 12.392 1.00 97.31 105 SER A O 1
ATOM 834 N N . MET A 1 106 ? -1.551 5.437 11.865 1.00 98.06 106 MET A N 1
ATOM 835 C CA . MET A 1 106 ? -1.139 5.154 10.488 1.00 98.06 106 MET A CA 1
ATOM 836 C C . MET A 1 106 ? -1.032 6.429 9.661 1.00 98.06 106 MET A C 1
ATOM 838 O O . MET A 1 106 ? -0.021 6.641 8.996 1.00 98.06 106 MET A O 1
ATOM 842 N N . LEU A 1 107 ? -2.035 7.306 9.739 1.00 97.44 107 LEU A N 1
ATOM 843 C CA . LEU A 1 107 ? -2.057 8.553 8.980 1.00 97.44 107 LEU A CA 1
ATOM 844 C C . LEU A 1 107 ? -0.933 9.503 9.408 1.00 97.44 107 LEU A C 1
ATOM 846 O O . LEU A 1 107 ? -0.276 10.108 8.561 1.00 97.44 107 LEU A O 1
ATOM 850 N N . ARG A 1 108 ? -0.674 9.620 10.716 1.00 97.94 108 ARG A N 1
ATOM 851 C CA . ARG A 1 108 ? 0.443 10.418 11.242 1.00 97.94 108 ARG A CA 1
ATOM 852 C C . ARG A 1 108 ? 1.783 9.879 10.755 1.00 97.94 108 ARG A C 1
ATOM 854 O O . ARG A 1 108 ? 2.614 10.666 10.309 1.00 97.94 108 ARG A O 1
ATOM 861 N N . TYR A 1 109 ? 1.978 8.561 10.818 1.00 98.19 109 TYR A N 1
ATOM 862 C CA . TYR A 1 109 ? 3.199 7.937 10.321 1.00 98.19 109 TYR A CA 1
ATOM 863 C C . TYR A 1 109 ? 3.368 8.166 8.818 1.00 98.19 109 TYR A C 1
ATOM 865 O O . TYR A 1 109 ? 4.427 8.626 8.405 1.00 98.19 109 TYR A O 1
ATOM 873 N N . ALA A 1 110 ? 2.324 7.929 8.016 1.00 98.00 110 ALA A N 1
ATOM 874 C CA . ALA A 1 110 ? 2.359 8.114 6.567 1.00 98.00 110 ALA A CA 1
ATOM 875 C C . ALA A 1 110 ? 2.710 9.558 6.175 1.00 98.00 110 ALA A C 1
ATOM 877 O O . ALA A 1 110 ? 3.556 9.764 5.309 1.00 98.00 110 ALA A O 1
ATOM 878 N N . ARG A 1 111 ? 2.144 10.561 6.864 1.00 97.81 111 ARG A N 1
ATOM 879 C CA . ARG A 1 111 ? 2.491 11.981 6.661 1.00 97.81 111 ARG A CA 1
ATOM 880 C C . ARG A 1 111 ? 3.970 12.267 6.917 1.00 97.81 111 ARG A C 1
ATOM 882 O O . ARG A 1 111 ? 4.565 13.035 6.174 1.00 97.81 111 ARG A O 1
ATOM 889 N N . ALA A 1 112 ? 4.568 11.629 7.921 1.00 98.12 112 ALA A N 1
ATOM 890 C CA . ALA A 1 112 ? 5.995 11.769 8.216 1.00 98.12 112 ALA A CA 1
ATOM 891 C C . ALA A 1 112 ? 6.909 11.075 7.186 1.00 98.12 112 ALA A C 1
ATOM 893 O O . ALA A 1 112 ? 8.113 11.329 7.176 1.00 98.12 112 ALA A O 1
ATOM 894 N N . GLN A 1 113 ? 6.360 10.201 6.332 1.00 97.75 113 GLN A N 1
ATOM 895 C CA . GLN A 1 113 ? 7.122 9.540 5.271 1.00 97.75 113 GLN A CA 1
ATOM 896 C C . GLN A 1 113 ? 7.072 10.279 3.930 1.00 97.75 113 GLN A C 1
ATOM 898 O O . GLN A 1 113 ? 7.843 9.919 3.046 1.00 97.75 113 GLN A O 1
ATOM 903 N N . VAL A 1 114 ? 6.193 11.276 3.760 1.00 97.44 114 VAL A N 1
ATOM 904 C CA . VAL A 1 114 ? 6.032 12.018 2.496 1.00 97.44 114 VAL A CA 1
ATOM 905 C C . VAL A 1 114 ? 7.376 12.583 2.020 1.00 97.44 114 VAL A C 1
ATOM 907 O O . VAL A 1 114 ? 8.202 13.011 2.826 1.00 97.44 114 VAL A O 1
ATOM 910 N N . SER A 1 115 ? 7.594 12.544 0.704 1.00 96.38 115 SER A N 1
ATOM 911 C CA . SER A 1 115 ? 8.821 12.947 -0.000 1.00 96.38 115 SER A CA 1
ATOM 912 C C . SER A 1 115 ? 10.031 12.025 0.170 1.00 96.38 115 SER A C 1
ATOM 914 O O . SER A 1 115 ? 11.061 12.262 -0.462 1.00 96.38 115 SER A O 1
ATOM 916 N N . LYS A 1 116 ? 9.951 10.953 0.971 1.00 96.69 116 LYS A N 1
ATOM 917 C CA . LYS A 1 116 ? 11.053 9.981 1.047 1.00 96.69 116 LYS A CA 1
ATOM 918 C C . LYS A 1 116 ? 11.210 9.231 -0.285 1.00 96.69 116 LYS A C 1
ATOM 920 O O . LYS A 1 116 ? 10.204 8.905 -0.917 1.00 96.69 116 LYS A O 1
ATOM 925 N N . PRO A 1 117 ? 12.443 8.956 -0.737 1.00 96.62 117 PRO A N 1
ATOM 926 C CA . PRO A 1 117 ? 12.695 8.425 -2.072 1.00 96.62 117 PRO A CA 1
ATOM 927 C C . PRO A 1 117 ? 12.328 6.944 -2.219 1.00 96.62 117 PRO A C 1
ATOM 929 O O . PRO A 1 117 ? 12.277 6.178 -1.249 1.00 96.62 117 PRO A O 1
ATOM 932 N N . PHE A 1 118 ? 12.135 6.532 -3.475 1.00 95.06 118 PHE A N 1
ATOM 933 C CA . PHE A 1 118 ? 11.944 5.131 -3.837 1.00 95.06 118 PHE A CA 1
ATOM 934 C C . PHE A 1 118 ? 13.260 4.347 -3.783 1.00 95.06 118 PHE A C 1
ATOM 936 O O . PHE A 1 118 ? 14.286 4.780 -4.304 1.00 95.06 118 PHE A O 1
ATOM 943 N N . SER A 1 119 ? 13.221 3.156 -3.188 1.00 92.50 119 SER A N 1
ATOM 944 C CA . SER A 1 119 ? 14.369 2.269 -3.010 1.00 92.50 119 SER A CA 1
ATOM 945 C C . SER A 1 119 ? 14.363 1.140 -4.042 1.00 92.50 119 SER A C 1
ATOM 947 O O . SER A 1 119 ? 13.807 0.065 -3.806 1.00 92.50 119 SER A O 1
ATOM 949 N N . GLN A 1 120 ? 15.016 1.350 -5.190 1.00 88.69 120 GLN A N 1
ATOM 950 C CA . GLN A 1 120 ? 15.182 0.286 -6.194 1.00 88.69 120 GLN A CA 1
ATOM 951 C C . GLN A 1 120 ? 15.990 -0.892 -5.637 1.00 88.69 120 GLN A C 1
ATOM 953 O O . GLN A 1 120 ? 15.606 -2.051 -5.795 1.00 88.69 120 GLN A O 1
ATOM 958 N N . SER A 1 121 ? 17.088 -0.593 -4.936 1.00 87.06 121 SER A N 1
ATOM 959 C CA . SER A 1 121 ? 17.922 -1.607 -4.290 1.00 87.06 121 SER A CA 1
ATOM 960 C C . SER A 1 121 ? 17.153 -2.338 -3.190 1.00 87.06 121 SER A C 1
ATOM 962 O O . SER A 1 121 ? 17.263 -3.558 -3.087 1.00 87.06 121 SER A O 1
ATOM 964 N N . GLY A 1 122 ? 16.325 -1.630 -2.415 1.00 84.12 122 GLY A N 1
ATOM 965 C CA . GLY A 1 122 ? 15.466 -2.238 -1.404 1.00 84.12 122 GLY A CA 1
ATOM 966 C C . GLY A 1 122 ? 14.448 -3.208 -1.998 1.00 84.12 122 GLY A C 1
ATOM 967 O O . GLY A 1 122 ? 14.289 -4.307 -1.474 1.00 84.12 122 GLY A O 1
ATOM 968 N N . MET A 1 123 ? 13.835 -2.852 -3.128 1.00 84.69 123 MET A N 1
ATOM 969 C CA . MET A 1 123 ? 12.886 -3.716 -3.833 1.00 84.69 123 MET A CA 1
ATOM 970 C C . MET A 1 123 ? 13.540 -4.986 -4.393 1.00 84.69 123 MET A C 1
ATOM 972 O O . MET A 1 123 ? 12.976 -6.066 -4.276 1.00 84.69 123 MET A O 1
ATOM 976 N N . ILE A 1 124 ? 14.729 -4.888 -4.994 1.00 83.69 124 ILE A N 1
ATOM 977 C CA . ILE A 1 124 ? 15.438 -6.078 -5.500 1.00 83.69 124 ILE A CA 1
ATOM 978 C C . ILE A 1 124 ? 15.867 -6.970 -4.329 1.00 83.69 124 ILE A C 1
ATOM 980 O O . ILE A 1 124 ? 15.745 -8.195 -4.380 1.00 83.69 124 ILE A O 1
ATOM 984 N N . ARG A 1 125 ? 16.345 -6.358 -3.240 1.00 82.31 125 ARG A N 1
ATOM 985 C CA . ARG A 1 125 ? 16.777 -7.091 -2.050 1.00 82.31 125 ARG A CA 1
ATOM 986 C C . ARG A 1 125 ? 15.618 -7.746 -1.311 1.00 82.31 125 ARG A C 1
ATOM 988 O O . ARG A 1 125 ? 15.831 -8.826 -0.791 1.00 82.31 125 ARG A O 1
ATOM 995 N N . SER A 1 126 ? 14.406 -7.196 -1.296 1.00 80.19 126 SER A N 1
ATOM 996 C CA . SER A 1 126 ? 13.280 -7.832 -0.587 1.00 80.19 126 SER A CA 1
ATOM 997 C C . SER A 1 126 ? 12.945 -9.238 -1.101 1.00 80.19 126 SER A C 1
ATOM 999 O O . SER A 1 126 ? 12.432 -10.058 -0.346 1.00 80.19 126 SER A O 1
ATOM 1001 N N . VAL A 1 127 ? 13.306 -9.534 -2.351 1.00 77.12 127 VAL A N 1
ATOM 1002 C CA . VAL A 1 127 ? 13.151 -10.850 -2.976 1.00 77.12 127 VAL A CA 1
ATOM 1003 C C . VAL A 1 127 ? 14.281 -11.813 -2.595 1.00 77.12 127 VAL A C 1
ATOM 1005 O O . VAL A 1 127 ? 14.022 -12.969 -2.281 1.00 77.12 127 VAL A O 1
ATOM 1008 N N . ILE A 1 128 ? 15.536 -11.356 -2.650 1.00 83.81 128 ILE A N 1
ATOM 1009 C CA . ILE A 1 128 ? 16.720 -12.231 -2.530 1.00 83.81 128 ILE A CA 1
ATOM 1010 C C . ILE A 1 128 ? 17.268 -12.255 -1.098 1.00 83.81 128 ILE A C 1
ATOM 1012 O O . ILE A 1 128 ? 17.687 -13.293 -0.595 1.00 83.81 128 ILE A O 1
ATOM 1016 N N . TRP A 1 129 ? 17.294 -11.097 -0.443 1.00 85.00 129 TRP A N 1
ATOM 1017 C CA . TRP A 1 129 ? 17.851 -10.889 0.888 1.00 85.00 129 TRP A CA 1
ATOM 1018 C C . TRP A 1 129 ? 17.093 -9.776 1.622 1.00 85.00 129 TRP A C 1
ATOM 1020 O O . TRP A 1 129 ? 17.485 -8.602 1.528 1.00 85.00 129 TRP A O 1
ATOM 1030 N N . PRO A 1 130 ? 16.011 -10.120 2.344 1.00 83.88 130 PRO A N 1
ATOM 1031 C CA . PRO A 1 130 ? 15.150 -9.139 2.981 1.00 83.88 130 PRO A CA 1
ATOM 1032 C C . PRO A 1 130 ? 15.944 -8.133 3.810 1.00 83.88 130 PRO A C 1
ATOM 1034 O O . PRO A 1 130 ? 16.698 -8.504 4.712 1.00 83.88 130 PRO A O 1
ATOM 1037 N N . ARG A 1 131 ? 15.795 -6.845 3.494 1.00 87.00 131 ARG A N 1
ATOM 1038 C CA . ARG A 1 131 ? 16.447 -5.785 4.267 1.00 87.00 131 ARG A CA 1
ATOM 1039 C C . ARG A 1 131 ? 15.646 -5.491 5.526 1.00 87.00 131 ARG A C 1
ATOM 1041 O O . ARG A 1 131 ? 14.436 -5.700 5.551 1.00 87.00 131 ARG A O 1
ATOM 1048 N N . THR A 1 132 ? 16.298 -4.934 6.534 1.00 91.12 132 THR A N 1
ATOM 1049 C CA . THR A 1 132 ? 15.597 -4.235 7.615 1.00 91.12 132 THR A CA 1
ATOM 1050 C C . THR A 1 132 ? 15.196 -2.851 7.110 1.00 91.12 132 THR A C 1
ATOM 1052 O O . THR A 1 132 ? 16.010 -2.165 6.486 1.00 91.12 132 THR A O 1
ATOM 1055 N N . THR A 1 133 ? 13.946 -2.448 7.355 1.00 91.50 133 THR A N 1
ATOM 1056 C CA . THR A 1 133 ? 13.505 -1.075 7.062 1.00 91.50 133 THR A CA 1
ATOM 1057 C C . THR A 1 133 ? 14.338 -0.089 7.876 1.00 91.50 133 THR A C 1
ATOM 1059 O O . THR A 1 133 ? 14.430 -0.203 9.097 1.00 91.50 133 THR A O 1
ATOM 1062 N N . ASP A 1 134 ? 14.948 0.872 7.196 1.00 92.12 134 ASP A N 1
ATOM 1063 C CA . ASP A 1 134 ? 15.731 1.964 7.786 1.00 92.12 134 ASP A CA 1
ATOM 1064 C C . ASP A 1 134 ? 14.950 3.286 7.809 1.00 92.12 134 ASP A C 1
ATOM 1066 O O . ASP A 1 134 ? 15.442 4.292 8.307 1.00 92.12 134 ASP A O 1
ATOM 1070 N N . GLU A 1 135 ? 13.733 3.279 7.255 1.00 94.75 135 GLU A N 1
ATOM 1071 C CA . GLU A 1 135 ? 12.847 4.436 7.124 1.00 94.75 135 GLU A CA 1
ATOM 1072 C C . GLU A 1 135 ? 13.448 5.611 6.336 1.00 94.75 135 GLU A C 1
ATOM 1074 O O . GLU A 1 135 ? 12.900 6.711 6.376 1.00 94.75 135 GLU A O 1
ATOM 1079 N N . THR A 1 136 ? 14.552 5.422 5.608 1.00 95.88 136 THR A N 1
ATOM 1080 C CA . THR A 1 136 ? 15.170 6.491 4.799 1.00 95.88 136 THR A CA 1
ATOM 1081 C C . THR A 1 136 ? 14.632 6.503 3.374 1.00 95.88 136 THR A C 1
ATOM 1083 O O . THR A 1 136 ? 14.497 7.556 2.758 1.00 95.88 136 THR A O 1
ATOM 1086 N N . SER A 1 137 ? 14.286 5.325 2.867 1.00 95.75 137 SER A N 1
ATOM 1087 C CA . SER A 1 137 ? 13.719 5.083 1.548 1.00 95.75 137 SER A CA 1
ATOM 1088 C C . SER A 1 137 ? 12.741 3.921 1.644 1.00 95.75 137 SER A C 1
ATOM 1090 O O . SER A 1 137 ? 12.807 3.128 2.587 1.00 95.75 137 SER A O 1
ATOM 1092 N N . PHE A 1 138 ? 11.831 3.811 0.683 1.00 96.50 138 PHE A N 1
ATOM 1093 C CA . PHE A 1 138 ? 10.817 2.760 0.682 1.00 96.50 138 PHE A CA 1
ATOM 1094 C C . PHE A 1 138 ? 10.635 2.173 -0.710 1.00 96.50 138 PHE A C 1
ATOM 1096 O O . PHE A 1 138 ? 10.887 2.825 -1.716 1.00 96.50 138 PHE A O 1
ATOM 1103 N N . PHE A 1 139 ? 10.129 0.951 -0.785 1.00 94.50 139 PHE A N 1
ATOM 1104 C CA . PHE A 1 139 ? 9.401 0.485 -1.964 1.00 94.50 139 PHE A CA 1
ATOM 1105 C C . PHE A 1 139 ? 7.931 0.245 -1.595 1.00 94.50 139 PHE A C 1
ATOM 1107 O O . PHE A 1 139 ? 7.554 0.313 -0.425 1.00 94.50 139 PHE A O 1
ATOM 1114 N N . CYS A 1 140 ? 7.079 -0.006 -2.590 1.00 95.25 140 CYS A N 1
ATOM 1115 C CA . CYS A 1 140 ? 5.621 0.024 -2.420 1.00 95.25 140 CYS A CA 1
ATOM 1116 C C . CYS A 1 140 ? 5.084 -0.866 -1.277 1.00 95.25 140 CYS A C 1
ATOM 1118 O O . CYS A 1 140 ? 4.327 -0.395 -0.421 1.00 95.25 140 CYS A O 1
ATOM 1120 N N . ALA A 1 141 ? 5.509 -2.130 -1.217 1.00 95.56 141 ALA A N 1
ATOM 1121 C CA . ALA A 1 141 ? 5.062 -3.061 -0.181 1.00 95.56 141 ALA A CA 1
ATOM 1122 C C . ALA A 1 141 ? 5.689 -2.782 1.187 1.00 95.56 141 ALA A C 1
ATOM 1124 O O . ALA A 1 141 ? 5.002 -2.907 2.199 1.00 95.56 141 ALA A O 1
ATOM 1125 N N . GLU A 1 142 ? 6.940 -2.330 1.231 1.00 97.19 142 GLU A N 1
ATOM 1126 C CA . GLU A 1 142 ? 7.585 -1.935 2.482 1.00 97.19 142 GLU A CA 1
ATOM 1127 C C . GLU A 1 142 ? 6.912 -0.726 3.124 1.00 97.19 142 GLU A C 1
ATOM 1129 O O . GLU A 1 142 ? 6.628 -0.766 4.318 1.00 97.19 142 GLU A O 1
ATOM 1134 N N . LEU A 1 143 ? 6.595 0.315 2.344 1.00 98.00 143 LEU A N 1
ATOM 1135 C CA . LEU A 1 143 ? 5.855 1.479 2.838 1.00 98.00 143 LEU A CA 1
ATOM 1136 C C . LEU A 1 143 ? 4.523 1.042 3.456 1.00 98.00 143 LEU A C 1
ATOM 1138 O O . LEU A 1 143 ? 4.197 1.408 4.584 1.00 98.00 143 LEU A O 1
ATOM 1142 N N . THR A 1 144 ? 3.776 0.215 2.724 1.00 97.88 144 THR A N 1
ATOM 1143 C CA . THR A 1 144 ? 2.474 -0.293 3.164 1.00 97.88 144 THR A CA 1
ATOM 1144 C C . THR A 1 144 ? 2.602 -1.101 4.456 1.00 97.88 144 THR A C 1
ATOM 1146 O O . THR A 1 144 ? 1.876 -0.859 5.421 1.00 97.88 144 THR A O 1
ATOM 1149 N N . ALA A 1 145 ? 3.565 -2.023 4.516 1.00 97.81 145 ALA A N 1
ATOM 1150 C CA . ALA A 1 145 ? 3.823 -2.841 5.694 1.00 97.81 145 ALA A CA 1
ATOM 1151 C C . ALA A 1 145 ? 4.284 -2.012 6.901 1.00 97.81 145 ALA A C 1
ATOM 1153 O O . ALA A 1 145 ? 3.846 -2.271 8.022 1.00 97.81 145 ALA A O 1
ATOM 1154 N N . ALA A 1 146 ? 5.125 -0.998 6.685 1.00 98.00 146 ALA A N 1
ATOM 1155 C CA . ALA A 1 146 ? 5.584 -0.096 7.732 1.00 98.00 146 ALA A CA 1
ATOM 1156 C C . ALA A 1 146 ? 4.409 0.692 8.323 1.00 98.00 146 ALA A C 1
ATOM 1158 O O . ALA A 1 146 ? 4.239 0.700 9.543 1.00 98.00 146 ALA A O 1
ATOM 1159 N N . ILE A 1 147 ? 3.537 1.259 7.479 1.00 98.31 147 ILE A N 1
ATOM 1160 C CA . ILE A 1 147 ? 2.332 1.958 7.942 1.00 98.31 147 ILE A CA 1
ATOM 1161 C C . ILE A 1 147 ? 1.443 1.011 8.761 1.00 98.31 147 ILE A C 1
ATOM 1163 O O . ILE A 1 147 ? 1.093 1.337 9.894 1.00 98.31 147 ILE A O 1
ATOM 1167 N N . LEU A 1 148 ? 1.143 -0.188 8.250 1.00 98.00 148 LEU A N 1
ATOM 1168 C CA . LEU A 1 148 ? 0.323 -1.185 8.956 1.00 98.00 148 LEU A CA 1
ATOM 1169 C C . LEU A 1 148 ? 0.935 -1.599 10.306 1.00 98.00 148 LEU A C 1
ATOM 1171 O O . LEU A 1 148 ? 0.216 -1.730 11.299 1.00 98.00 148 LEU A O 1
ATOM 1175 N N . ARG A 1 149 ? 2.265 -1.745 10.378 1.00 97.81 149 ARG A N 1
ATOM 1176 C CA . ARG A 1 149 ? 2.997 -2.023 11.625 1.00 97.81 149 ARG A CA 1
ATOM 1177 C C . ARG A 1 149 ? 2.861 -0.880 12.633 1.00 97.81 149 ARG A C 1
ATOM 1179 O O . ARG A 1 149 ? 2.580 -1.137 13.801 1.00 97.81 149 ARG A O 1
ATOM 1186 N N . HIS A 1 150 ? 2.982 0.375 12.198 1.00 97.69 150 HIS A N 1
ATOM 1187 C CA . HIS A 1 150 ? 2.758 1.552 13.054 1.00 97.69 150 HIS A CA 1
ATOM 1188 C C . HIS A 1 150 ? 1.295 1.710 13.497 1.00 97.69 150 HIS A C 1
ATOM 1190 O O . HIS A 1 150 ? 1.020 2.229 14.583 1.00 97.69 150 HIS A O 1
ATOM 1196 N N . GLY A 1 151 ? 0.355 1.223 12.688 1.00 97.19 151 GLY A N 1
ATOM 1197 C CA . GLY A 1 151 ? -1.055 1.086 13.044 1.00 97.19 151 GLY A CA 1
ATOM 1198 C C . GLY A 1 151 ? -1.363 -0.075 13.984 1.00 97.19 151 GLY A C 1
ATOM 1199 O O . GLY A 1 151 ? -2.499 -0.207 14.422 1.00 97.19 151 GLY A O 1
ATOM 1200 N N . GLY A 1 152 ? -0.399 -0.946 14.287 1.00 97.06 152 GLY A N 1
ATOM 1201 C CA . GLY A 1 152 ? -0.649 -2.165 15.057 1.00 97.06 152 GLY A CA 1
ATOM 1202 C C . GLY A 1 152 ? -1.557 -3.173 14.345 1.00 97.06 152 GLY A C 1
ATOM 1203 O O . GLY A 1 152 ? -2.148 -4.013 15.014 1.00 97.06 152 GLY A O 1
ATOM 1204 N N . LEU A 1 153 ? -1.691 -3.078 13.017 1.00 96.31 153 LEU A N 1
ATOM 1205 C CA . LEU A 1 153 ? -2.346 -4.092 12.178 1.00 96.31 153 LEU A CA 1
ATOM 1206 C C . LEU A 1 153 ? -1.370 -5.186 11.731 1.00 96.31 153 LEU A C 1
ATOM 1208 O O . LEU A 1 153 ? -1.782 -6.232 11.251 1.00 96.31 153 LEU A O 1
ATOM 1212 N N . MET A 1 154 ? -0.074 -4.967 11.943 1.00 96.81 154 MET A N 1
ATOM 1213 C CA . MET A 1 154 ? 0.979 -5.955 11.749 1.00 96.81 154 MET A CA 1
ATOM 1214 C C . MET A 1 154 ? 1.793 -6.101 13.040 1.00 96.81 154 MET A C 1
ATOM 1216 O O . MET A 1 154 ? 1.937 -5.136 13.795 1.00 96.81 154 MET A O 1
ATOM 1220 N N . SER A 1 155 ? 2.336 -7.297 13.301 1.00 96.56 155 SER A N 1
ATOM 1221 C CA . SER A 1 155 ? 3.168 -7.548 14.489 1.00 96.56 155 SER A CA 1
ATOM 1222 C C . SER A 1 155 ? 4.328 -6.553 14.584 1.00 96.56 155 SER A C 1
ATOM 1224 O O . SER A 1 155 ? 4.988 -6.265 13.591 1.00 96.56 155 SER A O 1
ATOM 1226 N N . LYS A 1 156 ? 4.656 -6.092 15.796 1.00 95.75 156 LYS A N 1
ATOM 1227 C CA . LYS A 1 156 ? 5.814 -5.209 16.032 1.00 95.75 156 LYS A CA 1
ATOM 1228 C C . LYS A 1 156 ? 7.149 -5.853 15.647 1.00 95.75 156 LYS A C 1
ATOM 1230 O O . LYS A 1 156 ? 8.095 -5.138 15.339 1.00 95.75 156 LYS A O 1
ATOM 1235 N N . THR A 1 157 ? 7.216 -7.184 15.667 1.00 96.00 157 THR A N 1
ATOM 1236 C CA . THR A 1 157 ? 8.398 -7.961 15.273 1.00 96.00 157 THR A CA 1
ATOM 1237 C C . THR A 1 157 ? 8.468 -8.226 13.769 1.00 96.00 157 THR A C 1
ATOM 1239 O O . THR A 1 157 ? 9.439 -8.822 13.310 1.00 96.00 157 THR A O 1
ATOM 1242 N N . SER A 1 158 ? 7.460 -7.813 12.989 1.00 95.44 158 SER A N 1
ATOM 1243 C CA . SER A 1 158 ? 7.502 -7.973 11.539 1.00 95.44 158 SER A CA 1
ATOM 1244 C C . SER A 1 158 ? 8.589 -7.088 10.927 1.00 95.44 158 SER A C 1
ATOM 1246 O O . SER A 1 158 ? 8.908 -6.004 11.433 1.00 95.44 158 SER A O 1
ATOM 1248 N N . ASN A 1 159 ? 9.141 -7.554 9.807 1.00 95.69 159 ASN A N 1
ATOM 1249 C CA . ASN A 1 159 ? 10.088 -6.797 9.004 1.00 95.69 159 ASN A CA 1
ATOM 1250 C C . ASN A 1 159 ? 9.394 -6.237 7.746 1.00 95.69 159 ASN A C 1
ATOM 1252 O O . ASN A 1 159 ? 9.234 -6.978 6.775 1.00 95.69 159 ASN A O 1
ATOM 1256 N N . PRO A 1 160 ? 9.017 -4.943 7.718 1.00 96.69 160 PRO A N 1
ATOM 1257 C CA . PRO A 1 160 ? 8.459 -4.309 6.528 1.00 96.69 160 PRO A CA 1
ATOM 1258 C C . PRO A 1 160 ? 9.339 -4.428 5.283 1.00 96.69 160 PRO A C 1
ATOM 1260 O O . PRO A 1 160 ? 8.807 -4.574 4.189 1.00 96.69 160 PRO A O 1
ATOM 1263 N N . GLY A 1 161 ? 10.668 -4.440 5.428 1.00 94.75 161 GLY A N 1
ATOM 1264 C CA . GLY A 1 161 ? 11.591 -4.554 4.292 1.00 94.75 161 GLY A CA 1
ATOM 1265 C C . GLY A 1 161 ? 11.589 -5.933 3.617 1.00 94.75 161 GLY A C 1
ATOM 1266 O O . GLY A 1 161 ? 12.159 -6.087 2.539 1.00 94.75 161 GLY A O 1
ATOM 1267 N N . ALA A 1 162 ? 10.924 -6.924 4.224 1.00 93.62 162 ALA A N 1
ATOM 1268 C CA . ALA A 1 162 ? 10.656 -8.240 3.643 1.00 93.62 162 ALA A CA 1
ATOM 1269 C C . ALA A 1 162 ? 9.285 -8.332 2.952 1.00 93.62 162 ALA A C 1
ATOM 1271 O O . ALA A 1 162 ? 8.959 -9.363 2.366 1.00 93.62 162 ALA A O 1
ATOM 1272 N N . ALA A 1 163 ? 8.442 -7.302 3.071 1.00 94.75 163 ALA A N 1
ATOM 1273 C CA . ALA A 1 163 ? 7.082 -7.364 2.567 1.00 94.75 163 ALA A CA 1
ATOM 1274 C C . ALA A 1 163 ? 7.066 -7.349 1.037 1.00 94.75 163 ALA A C 1
ATOM 1276 O O . ALA A 1 163 ? 7.734 -6.547 0.393 1.00 94.75 163 ALA A O 1
ATOM 1277 N N . THR A 1 164 ? 6.235 -8.203 0.457 1.00 93.69 164 THR A N 1
ATOM 1278 C CA . THR A 1 164 ? 5.882 -8.201 -0.967 1.00 93.69 164 THR A CA 1
ATOM 1279 C C . THR A 1 164 ? 4.380 -7.948 -1.122 1.00 93.69 164 THR A C 1
ATOM 1281 O O . THR A 1 164 ? 3.625 -8.253 -0.187 1.00 93.69 164 THR A O 1
ATOM 1284 N N . PRO A 1 165 ? 3.900 -7.439 -2.275 1.00 94.75 165 PRO A N 1
ATOM 1285 C CA . PRO A 1 165 ? 2.463 -7.285 -2.510 1.00 94.75 165 PRO A CA 1
ATOM 1286 C C . PRO A 1 165 ? 1.679 -8.590 -2.278 1.00 94.75 165 PRO A C 1
ATOM 1288 O O . PRO A 1 165 ? 0.633 -8.579 -1.632 1.00 94.75 165 PRO A O 1
ATOM 1291 N N . GLU A 1 166 ? 2.237 -9.730 -2.698 1.00 94.25 166 GLU A N 1
ATOM 1292 C CA . GLU A 1 166 ? 1.682 -11.066 -2.438 1.00 94.25 166 GLU A CA 1
ATOM 1293 C C . GLU A 1 166 ? 1.579 -11.396 -0.949 1.00 94.25 166 GLU A C 1
ATOM 1295 O O . GLU A 1 166 ? 0.556 -11.903 -0.496 1.00 94.25 166 GLU A O 1
ATOM 1300 N N . SER A 1 167 ? 2.626 -11.114 -0.167 1.00 94.69 167 SER A N 1
ATOM 1301 C CA . SER A 1 167 ? 2.612 -11.402 1.271 1.00 94.69 167 SER A CA 1
ATOM 1302 C C . SER A 1 167 ? 1.529 -10.600 1.997 1.00 94.69 167 SER A C 1
ATOM 1304 O O . SER A 1 167 ? 0.835 -11.143 2.857 1.00 94.69 167 SER A O 1
ATOM 1306 N N . LEU A 1 168 ? 1.323 -9.340 1.594 1.00 96.25 168 LEU A N 1
ATOM 1307 C CA . LEU A 1 168 ? 0.260 -8.483 2.116 1.00 96.25 168 LEU A CA 1
ATOM 1308 C C . LEU A 1 168 ? -1.118 -9.014 1.707 1.00 96.25 168 LEU A C 1
ATOM 1310 O O . LEU A 1 168 ? -2.009 -9.110 2.549 1.00 96.25 168 LEU A O 1
ATOM 1314 N N . PHE A 1 169 ? -1.286 -9.428 0.447 1.00 95.56 169 PHE A N 1
ATOM 1315 C CA . PHE A 1 169 ? -2.518 -10.070 -0.013 1.00 95.56 169 PHE A CA 1
ATOM 1316 C C . PHE A 1 169 ? -2.837 -11.322 0.810 1.00 95.56 169 PHE A C 1
ATOM 1318 O O . PHE A 1 169 ? -3.925 -11.443 1.370 1.00 95.56 169 PHE A O 1
ATOM 1325 N N . ARG A 1 170 ? -1.881 -12.248 0.943 1.00 95.00 170 ARG A N 1
ATOM 1326 C CA . ARG A 1 170 ? -2.069 -13.497 1.697 1.00 95.00 170 ARG A CA 1
ATOM 1327 C C . ARG A 1 170 ? -2.439 -13.247 3.152 1.00 95.00 170 ARG A C 1
ATOM 1329 O O . ARG A 1 170 ? -3.304 -13.956 3.660 1.00 95.00 170 ARG A O 1
ATOM 1336 N N . MET A 1 171 ? -1.822 -12.244 3.774 1.00 95.31 171 MET A N 1
ATOM 1337 C CA . MET A 1 171 ? -2.082 -11.860 5.159 1.00 95.31 171 MET A CA 1
ATOM 1338 C C . MET A 1 171 ? -3.520 -11.372 5.355 1.00 95.31 171 MET A C 1
ATOM 1340 O O . MET A 1 171 ? -4.204 -11.876 6.235 1.00 95.31 171 MET A O 1
ATOM 1344 N N . TYR A 1 172 ? -4.004 -10.456 4.510 1.00 95.88 172 TYR A N 1
ATOM 1345 C CA . TYR A 1 172 ? -5.271 -9.765 4.776 1.00 95.88 172 TYR A CA 1
ATOM 1346 C C . TYR A 1 172 ? -6.471 -10.253 3.960 1.00 95.88 172 TYR A C 1
ATOM 1348 O O . TYR A 1 172 ? -7.601 -9.981 4.350 1.00 95.88 172 TYR A O 1
ATOM 1356 N N . HIS A 1 173 ? -6.296 -10.986 2.852 1.00 93.38 173 HIS A N 1
ATOM 1357 C CA . HIS A 1 173 ? -7.443 -11.383 2.016 1.00 93.38 173 HIS A CA 1
ATOM 1358 C C . HIS A 1 173 ? -8.446 -12.286 2.750 1.00 93.38 173 HIS A C 1
ATOM 1360 O O . HIS A 1 173 ? -9.628 -12.256 2.423 1.00 93.38 173 HIS A O 1
ATOM 1366 N N . LYS A 1 174 ? -7.996 -13.078 3.735 1.00 90.19 174 LYS A N 1
ATOM 1367 C CA . LYS A 1 174 ? -8.876 -13.937 4.548 1.00 90.19 174 LYS A CA 1
ATOM 1368 C C . LYS A 1 174 ? -9.697 -13.148 5.565 1.00 90.19 174 LYS A C 1
ATOM 1370 O O . LYS A 1 174 ? -10.766 -13.597 5.959 1.00 90.19 174 LYS A O 1
ATOM 1375 N N . GLU A 1 175 ? -9.185 -11.996 5.980 1.00 84.81 175 GLU A N 1
ATOM 1376 C CA . GLU A 1 175 ? -9.794 -11.104 6.970 1.00 84.81 175 GLU A CA 1
ATOM 1377 C C . GLU A 1 175 ? -10.557 -9.946 6.306 1.00 84.81 175 GLU A C 1
ATOM 1379 O O . GLU A 1 175 ? -11.167 -9.119 6.982 1.00 84.81 175 GLU A O 1
ATOM 1384 N N . ALA A 1 176 ? -10.524 -9.878 4.972 1.00 80.19 176 ALA A N 1
ATOM 1385 C CA . ALA A 1 176 ? -11.141 -8.820 4.198 1.00 80.19 176 ALA A CA 1
ATOM 1386 C C . ALA A 1 176 ? -12.663 -8.855 4.364 1.00 80.19 176 ALA A C 1
ATOM 1388 O O . ALA A 1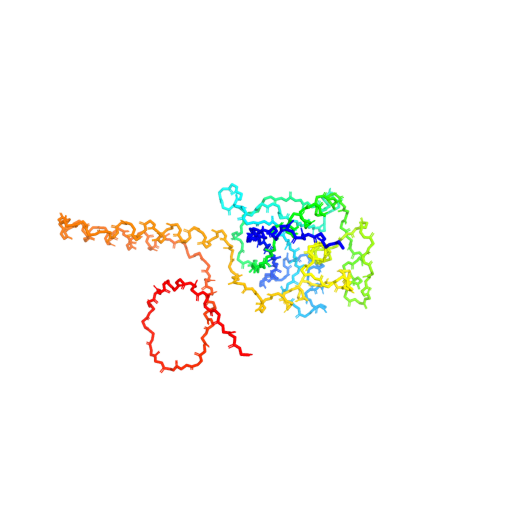 176 ? -13.322 -9.802 3.935 1.00 80.19 176 ALA A O 1
ATOM 1389 N N . ALA A 1 177 ? -13.235 -7.783 4.915 1.00 72.69 177 ALA A N 1
ATOM 1390 C CA . ALA A 1 177 ? -14.688 -7.629 4.969 1.00 72.69 177 ALA A CA 1
ATOM 1391 C C . ALA A 1 177 ? -15.289 -7.492 3.557 1.00 72.69 177 ALA A C 1
ATOM 1393 O O . ALA A 1 177 ? -16.410 -7.924 3.299 1.00 72.69 177 ALA A O 1
ATOM 1394 N N . VAL A 1 178 ? -14.533 -6.873 2.643 1.00 73.62 178 VAL A N 1
ATOM 1395 C CA . VAL A 1 178 ? -14.941 -6.539 1.278 1.00 73.62 178 VAL A CA 1
ATOM 1396 C C . VAL A 1 178 ? -13.713 -6.520 0.363 1.00 73.62 178 VAL A C 1
ATOM 1398 O O . VAL A 1 178 ? -12.676 -5.964 0.731 1.00 73.62 178 VAL A O 1
ATOM 1401 N N . THR A 1 179 ? -13.851 -7.081 -0.846 1.00 75.44 179 THR A N 1
ATOM 1402 C CA . THR A 1 179 ? -12.795 -7.111 -1.879 1.00 75.44 179 THR A CA 1
ATOM 1403 C C . THR A 1 179 ? -13.022 -6.161 -3.069 1.00 75.44 179 THR A C 1
ATOM 1405 O O . THR A 1 179 ? -12.245 -6.130 -4.027 1.00 75.44 179 THR A O 1
ATOM 1408 N N . ALA A 1 180 ? -14.106 -5.384 -3.040 1.00 74.44 180 ALA A N 1
ATOM 1409 C CA . ALA A 1 180 ? -14.440 -4.399 -4.063 1.00 74.44 180 ALA A CA 1
ATOM 1410 C C . ALA A 1 180 ? -13.993 -2.990 -3.652 1.00 74.44 180 ALA A C 1
ATOM 1412 O O . ALA A 1 180 ? -13.785 -2.711 -2.472 1.00 74.44 180 ALA A O 1
ATOM 1413 N N . ASN A 1 181 ? -13.880 -2.082 -4.628 1.00 70.56 181 ASN A N 1
ATOM 1414 C CA . ASN A 1 181 ? -13.642 -0.671 -4.336 1.00 70.56 181 ASN A CA 1
ATOM 1415 C C . ASN A 1 181 ? -14.762 -0.157 -3.405 1.00 70.56 181 ASN A C 1
ATOM 1417 O O . ASN A 1 181 ? -15.924 -0.126 -3.832 1.00 70.56 181 ASN A O 1
ATOM 1421 N N . PRO A 1 182 ? -14.439 0.283 -2.173 1.00 64.62 182 PRO A N 1
ATOM 1422 C CA . PRO A 1 182 ? -15.446 0.681 -1.191 1.00 64.62 182 PRO A CA 1
ATOM 1423 C C . PRO A 1 182 ? -16.328 1.836 -1.684 1.00 64.62 182 PRO A C 1
ATOM 1425 O O . PRO A 1 182 ? -17.478 1.959 -1.269 1.00 64.62 182 PRO A O 1
ATOM 1428 N N . PHE A 1 183 ? -15.840 2.65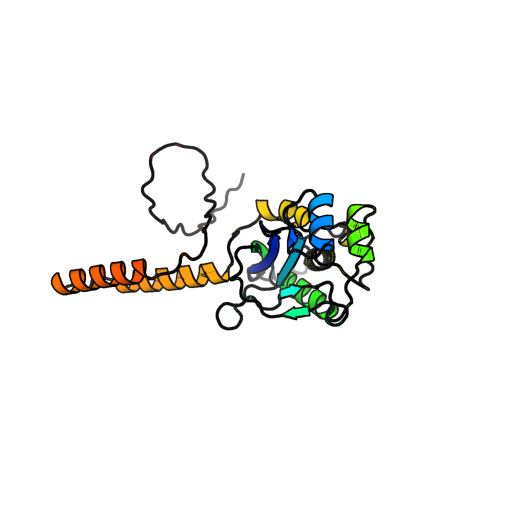1 -2.619 1.00 67.00 183 PHE A N 1
ATOM 1429 C CA . PHE A 1 183 ? -16.604 3.767 -3.173 1.00 67.00 183 PHE A CA 1
ATOM 1430 C C . PHE A 1 183 ? -17.510 3.363 -4.332 1.00 67.00 183 PHE A C 1
ATOM 1432 O O . PHE A 1 183 ? -18.629 3.858 -4.418 1.00 67.00 183 PHE A O 1
ATOM 1439 N N . SER A 1 184 ? -17.097 2.397 -5.157 1.00 66.19 184 SER A N 1
ATOM 1440 C CA . SER A 1 184 ? -18.000 1.801 -6.151 1.00 66.19 184 SER A CA 1
ATOM 1441 C C . SER A 1 184 ? -19.180 1.096 -5.480 1.00 66.19 184 SER A C 1
ATOM 1443 O O . SER A 1 184 ? -20.290 1.129 -6.000 1.00 66.19 184 SER A O 1
ATOM 1445 N N . LEU A 1 185 ? -18.971 0.508 -4.297 1.00 65.50 185 LEU A N 1
ATOM 1446 C CA . LEU A 1 185 ? -20.062 -0.075 -3.516 1.00 65.50 185 LEU A CA 1
ATOM 1447 C C . LEU A 1 185 ? -21.018 0.973 -2.947 1.00 65.50 185 LEU A C 1
ATOM 1449 O O . LEU A 1 185 ? -22.221 0.730 -2.925 1.00 65.50 185 LEU A O 1
ATOM 1453 N N . ARG A 1 186 ? -20.514 2.136 -2.515 1.00 66.19 186 ARG A N 1
ATOM 1454 C CA . ARG A 1 186 ? -21.374 3.232 -2.040 1.00 66.19 186 ARG A CA 1
ATOM 1455 C C . ARG A 1 186 ? -22.243 3.802 -3.156 1.00 66.19 186 ARG A C 1
ATOM 1457 O O . ARG A 1 186 ? -23.412 4.083 -2.905 1.00 66.19 186 ARG A O 1
ATOM 1464 N N . ASP A 1 187 ? -21.721 3.911 -4.377 1.00 64.38 187 ASP A N 1
ATOM 1465 C CA . ASP A 1 187 ? -22.529 4.304 -5.538 1.00 64.38 187 ASP A CA 1
ATOM 1466 C C . ASP A 1 187 ? -23.654 3.284 -5.784 1.00 64.38 187 ASP A C 1
ATOM 1468 O O . ASP A 1 187 ? -24.811 3.672 -5.930 1.00 64.38 187 ASP A O 1
ATOM 1472 N N . ILE A 1 188 ? -23.356 1.978 -5.729 1.00 64.62 188 ILE A N 1
ATOM 1473 C CA . ILE A 1 188 ? -24.370 0.917 -5.870 1.00 64.62 188 ILE A CA 1
ATOM 1474 C C . ILE A 1 188 ? -25.411 0.990 -4.747 1.00 64.62 188 ILE A C 1
ATOM 1476 O O . ILE A 1 188 ? -26.603 0.908 -5.028 1.00 64.62 188 ILE A O 1
ATOM 1480 N N . GLN A 1 189 ? -24.994 1.181 -3.493 1.00 61.56 189 GLN A N 1
ATOM 1481 C CA . GLN A 1 189 ? -25.915 1.332 -2.362 1.00 61.56 189 GLN A CA 1
ATOM 1482 C C . GLN A 1 189 ? -26.790 2.579 -2.501 1.00 61.56 189 GLN A C 1
ATOM 1484 O O . GLN A 1 189 ? -27.978 2.522 -2.204 1.00 61.56 189 GLN A O 1
ATOM 1489 N N . THR A 1 190 ? -26.234 3.684 -3.000 1.00 62.12 190 THR A N 1
ATOM 1490 C CA . THR A 1 190 ? -26.988 4.917 -3.258 1.00 62.12 190 THR A CA 1
ATOM 1491 C C . THR A 1 190 ? -28.017 4.692 -4.364 1.00 62.12 190 THR A C 1
ATOM 1493 O O . THR A 1 190 ? -29.179 5.053 -4.204 1.00 62.12 190 THR A O 1
ATOM 1496 N N . VAL A 1 191 ? -27.632 4.025 -5.457 1.00 62.72 191 VAL A N 1
ATOM 1497 C CA . VAL A 1 191 ? -28.550 3.664 -6.548 1.00 62.72 191 VAL A CA 1
ATOM 1498 C C . VAL A 1 191 ? -29.633 2.697 -6.065 1.00 62.72 191 VAL A C 1
ATOM 1500 O O . VAL A 1 191 ? -30.805 2.892 -6.381 1.00 62.72 191 VAL A O 1
ATOM 1503 N N . GLN A 1 192 ? -29.288 1.686 -5.266 1.00 61.66 192 GLN A N 1
ATOM 1504 C CA . GLN A 1 192 ? -30.257 0.750 -4.689 1.00 61.66 192 GLN A CA 1
ATOM 1505 C C . GLN A 1 192 ? -31.221 1.448 -3.728 1.00 61.66 192 GLN A C 1
ATOM 1507 O O . GLN A 1 192 ? -32.426 1.226 -3.827 1.00 61.66 192 GLN A O 1
ATOM 1512 N N . ALA A 1 193 ? -30.717 2.334 -2.863 1.00 62.53 193 ALA A N 1
ATOM 1513 C CA . ALA A 1 193 ? -31.543 3.147 -1.979 1.00 62.53 193 ALA A CA 1
ATOM 1514 C C . ALA A 1 193 ? -32.527 3.994 -2.799 1.00 62.53 193 ALA A C 1
ATOM 1516 O O . ALA A 1 193 ? -33.731 3.868 -2.607 1.00 62.53 193 ALA A O 1
ATOM 1517 N N . LEU A 1 194 ? -32.046 4.746 -3.794 1.00 62.34 194 LEU A N 1
ATOM 1518 C CA . LEU A 1 194 ? -32.894 5.550 -4.685 1.00 62.34 194 LEU A CA 1
ATOM 1519 C C . LEU A 1 194 ? -33.934 4.706 -5.443 1.00 62.34 194 LEU A C 1
ATOM 1521 O O . LEU A 1 194 ? -35.091 5.110 -5.560 1.00 62.34 194 LEU A O 1
ATOM 1525 N N . THR A 1 195 ? -33.552 3.515 -5.911 1.00 59.34 195 THR A N 1
ATOM 1526 C CA . THR A 1 195 ? -34.461 2.594 -6.614 1.00 59.34 195 THR A CA 1
ATOM 1527 C C . THR A 1 195 ? -35.559 2.089 -5.677 1.00 59.34 195 THR A C 1
ATOM 1529 O O . THR A 1 195 ? -36.732 2.085 -6.053 1.00 59.34 195 THR A O 1
ATOM 1532 N N . SER A 1 196 ? -35.204 1.729 -4.438 1.00 60.75 196 SER A N 1
ATOM 1533 C CA . SER A 1 196 ? -36.157 1.255 -3.429 1.00 60.75 196 SER A CA 1
ATOM 1534 C C . SER A 1 196 ? -37.138 2.341 -2.975 1.00 60.75 196 SER A C 1
ATOM 1536 O O . SER A 1 196 ? -38.317 2.048 -2.796 1.00 60.75 196 SER A O 1
ATOM 1538 N N . THR A 1 197 ? -36.707 3.604 -2.897 1.00 58.91 197 THR A N 1
ATOM 1539 C CA . THR A 1 197 ? -37.599 4.729 -2.572 1.00 58.91 197 THR A CA 1
ATOM 1540 C C . THR A 1 197 ? -38.568 5.049 -3.716 1.00 58.91 197 THR A C 1
ATOM 1542 O O . THR A 1 197 ? -39.685 5.490 -3.460 1.00 58.91 197 THR A O 1
ATOM 1545 N N . SER A 1 198 ? -38.194 4.784 -4.976 1.00 54.88 198 SER A N 1
ATOM 1546 C CA . SER A 1 198 ? -39.089 4.979 -6.133 1.00 54.88 198 SER A CA 1
ATOM 1547 C C . SER A 1 198 ? -40.167 3.893 -6.282 1.00 54.88 198 SER A C 1
ATOM 1549 O O . SER A 1 198 ? -41.159 4.106 -6.974 1.00 54.88 198 SER A O 1
ATOM 1551 N N . LEU A 1 199 ? -39.997 2.747 -5.613 1.00 51.06 199 LEU A N 1
ATOM 1552 C CA . LEU A 1 199 ? -40.939 1.619 -5.624 1.00 51.06 199 LEU A CA 1
ATOM 1553 C C . LEU A 1 199 ? -41.901 1.619 -4.426 1.00 51.06 199 LEU A C 1
ATOM 1555 O O . LEU A 1 199 ? -42.611 0.636 -4.207 1.00 51.06 199 LEU A O 1
ATOM 1559 N N . GLY A 1 200 ? -41.970 2.720 -3.670 1.00 44.66 200 GLY A N 1
ATOM 1560 C CA . GLY A 1 200 ? -43.086 2.941 -2.753 1.00 44.66 200 GLY A CA 1
ATOM 1561 C C . GLY A 1 200 ? -44.420 2.817 -3.507 1.00 44.66 200 GLY A C 1
ATOM 1562 O O . GLY A 1 200 ? -44.481 3.194 -4.682 1.00 44.66 200 GLY A O 1
ATOM 1563 N N . PRO A 1 201 ? -45.485 2.279 -2.883 1.00 46.47 201 PRO A N 1
ATOM 1564 C CA . PRO A 1 201 ? -46.768 2.072 -3.541 1.00 46.47 201 PRO A CA 1
ATOM 1565 C C . PRO A 1 201 ? -47.397 3.428 -3.874 1.00 46.47 201 PRO A C 1
ATOM 1567 O O . PRO A 1 201 ? -48.197 3.971 -3.119 1.00 46.47 201 PRO A O 1
ATOM 1570 N N . THR A 1 202 ? -47.038 3.985 -5.027 1.00 47.34 202 THR A N 1
ATOM 1571 C CA . THR A 1 202 ? -47.839 5.001 -5.698 1.00 47.34 202 THR A CA 1
ATOM 1572 C C . THR A 1 202 ? -49.035 4.273 -6.285 1.00 47.34 202 THR A C 1
ATOM 1574 O O . THR A 1 202 ? -49.049 3.793 -7.420 1.00 47.34 202 THR A O 1
ATOM 1577 N N . SER A 1 203 ? -50.054 4.132 -5.442 1.00 56.09 203 SER A N 1
ATOM 1578 C CA . SER A 1 203 ? -51.420 3.941 -5.890 1.00 56.09 203 SER A CA 1
ATOM 1579 C C . SER A 1 203 ? -51.706 4.959 -7.004 1.00 56.09 203 SER A C 1
ATOM 1581 O O . SER A 1 203 ? -51.477 6.155 -6.837 1.00 56.09 203 SER A O 1
ATOM 1583 N N . SER A 1 204 ? -52.190 4.460 -8.148 1.00 56.16 204 SER A N 1
ATOM 1584 C CA . SER A 1 204 ? -52.693 5.202 -9.322 1.00 56.16 204 SER A CA 1
ATOM 1585 C C . SER A 1 204 ? -51.718 5.725 -10.396 1.00 56.16 204 SER A C 1
ATOM 1587 O O . SER A 1 204 ? -52.063 6.657 -11.115 1.00 56.16 204 SER A O 1
ATOM 1589 N N . GLN A 1 205 ? -50.560 5.098 -10.639 1.00 55.59 205 GLN A N 1
ATOM 1590 C CA . GLN A 1 205 ? -49.928 5.261 -11.964 1.00 55.59 205 GLN A CA 1
ATOM 1591 C C . GLN A 1 205 ? -50.573 4.318 -12.987 1.00 55.59 205 GLN A C 1
ATOM 1593 O O . GLN A 1 205 ? -50.628 3.107 -12.758 1.00 55.59 205 GLN A O 1
ATOM 1598 N N . SER A 1 206 ? -51.073 4.873 -14.100 1.00 74.75 206 SER A N 1
ATOM 1599 C CA . SER A 1 206 ? -51.675 4.090 -15.186 1.00 74.75 206 SER A CA 1
ATOM 1600 C C . SER A 1 206 ? -50.670 3.066 -15.724 1.00 74.75 206 SER A C 1
ATOM 1602 O O . SER A 1 206 ? -49.471 3.344 -15.818 1.00 74.75 206 SER A O 1
ATOM 1604 N N . GLU A 1 207 ? -51.150 1.874 -16.086 1.00 75.75 207 GLU A N 1
ATOM 1605 C CA . GLU A 1 207 ? -50.311 0.792 -16.63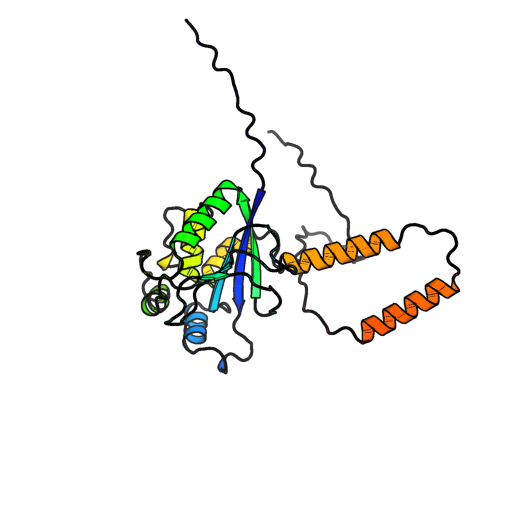0 1.00 75.75 207 GLU A CA 1
ATOM 1606 C C . GLU A 1 207 ? -49.487 1.236 -17.852 1.00 75.75 207 GLU A C 1
ATOM 1608 O O . GLU A 1 207 ? -48.356 0.792 -18.047 1.00 75.75 207 GLU A O 1
ATOM 1613 N N . GLU A 1 208 ? -49.989 2.207 -18.612 1.00 76.62 208 GLU A N 1
ATOM 1614 C CA . GLU A 1 208 ? -49.293 2.809 -19.750 1.00 76.62 208 GLU A CA 1
ATOM 1615 C C . GLU A 1 208 ? -48.007 3.552 -19.343 1.00 76.62 208 GLU A C 1
ATOM 1617 O O . GLU A 1 208 ? -46.983 3.480 -20.027 1.00 76.62 208 GLU A O 1
ATOM 1622 N N . THR A 1 209 ? -48.010 4.204 -18.178 1.00 73.56 209 THR A N 1
ATOM 1623 C CA . THR A 1 209 ? -46.831 4.917 -17.659 1.00 73.56 209 THR A CA 1
ATOM 1624 C C . THR A 1 209 ? -45.755 3.932 -17.201 1.00 73.56 209 THR A C 1
ATOM 1626 O O . THR A 1 209 ? -44.566 4.135 -17.459 1.00 73.56 209 THR A O 1
ATOM 1629 N N . LYS A 1 210 ? -46.162 2.808 -16.593 1.00 72.50 210 LYS A N 1
ATOM 1630 C CA . LYS A 1 210 ? -45.237 1.728 -16.212 1.00 72.50 210 LYS A CA 1
ATOM 1631 C C . LYS A 1 210 ? -44.622 1.046 -17.433 1.00 72.50 210 LYS A C 1
ATOM 1633 O O . LYS A 1 210 ? -43.431 0.733 -17.405 1.00 72.50 210 LYS A O 1
ATOM 1638 N N . ALA A 1 211 ? -45.401 0.834 -18.497 1.00 77.12 211 ALA A N 1
ATOM 1639 C CA . ALA A 1 211 ? -44.910 0.245 -19.741 1.00 77.12 211 ALA A CA 1
ATOM 1640 C C . ALA A 1 211 ? -43.830 1.125 -20.391 1.00 77.12 211 ALA A C 1
ATOM 1642 O O . ALA A 1 211 ? -42.740 0.636 -20.686 1.00 77.12 211 ALA A O 1
ATOM 1643 N N . ARG A 1 212 ? -44.075 2.439 -20.489 1.00 79.94 212 ARG A N 1
ATOM 1644 C CA . ARG A 1 212 ? -43.094 3.402 -21.018 1.00 79.94 212 ARG A CA 1
ATOM 1645 C C . ARG A 1 212 ? -41.814 3.478 -20.185 1.00 79.94 212 ARG A C 1
ATOM 1647 O O . ARG A 1 212 ? -40.722 3.539 -20.745 1.00 79.94 212 ARG A O 1
ATOM 1654 N N . LEU A 1 213 ? -41.923 3.447 -18.855 1.00 72.75 213 LEU A N 1
ATOM 1655 C CA . LEU A 1 213 ? -40.748 3.449 -17.975 1.00 72.75 213 LEU A CA 1
ATOM 1656 C C . LEU A 1 213 ? -39.919 2.165 -18.110 1.00 72.75 213 LEU A C 1
ATOM 1658 O O . LEU A 1 213 ? -38.690 2.232 -18.097 1.00 72.75 213 LEU A O 1
ATOM 1662 N N . ARG A 1 214 ? -40.567 1.005 -18.283 1.00 72.44 214 ARG A N 1
ATOM 1663 C CA . ARG A 1 214 ? -39.874 -0.268 -18.538 1.00 72.44 214 ARG A CA 1
ATOM 1664 C C . ARG A 1 214 ? -39.152 -0.272 -19.881 1.00 72.44 214 ARG A C 1
ATOM 1666 O O . ARG A 1 214 ? -38.005 -0.702 -19.936 1.00 72.44 214 ARG A O 1
ATOM 1673 N N . GLU A 1 215 ? -39.799 0.208 -20.938 1.00 84.69 215 GLU A N 1
ATOM 1674 C CA . GLU A 1 215 ? -39.207 0.253 -22.278 1.00 84.69 215 GLU A CA 1
ATOM 1675 C C . GLU A 1 215 ? -37.978 1.167 -22.314 1.00 84.69 215 GLU A C 1
ATOM 1677 O O . GLU A 1 215 ? -36.911 0.748 -22.766 1.00 84.69 215 GLU A O 1
ATOM 1682 N N . LYS A 1 216 ? -38.080 2.350 -21.696 1.00 82.75 216 LYS A N 1
ATOM 1683 C CA . LYS A 1 216 ? -36.950 3.271 -21.550 1.00 82.75 216 LYS A CA 1
ATOM 1684 C C . LYS A 1 216 ? -35.797 2.664 -20.742 1.00 82.75 216 LYS A C 1
ATOM 1686 O O . LYS A 1 216 ? -34.648 2.770 -21.149 1.00 82.75 216 LYS A O 1
ATOM 1691 N N . ALA A 1 217 ? -36.083 1.978 -19.633 1.00 67.81 217 ALA A N 1
ATOM 1692 C CA . ALA A 1 217 ? -35.041 1.333 -18.829 1.00 67.81 217 ALA A CA 1
ATOM 1693 C C . ALA A 1 217 ? -34.304 0.216 -19.596 1.00 67.81 217 ALA A C 1
ATOM 1695 O O . ALA A 1 217 ? -33.098 0.039 -19.423 1.00 67.81 217 ALA A O 1
ATOM 1696 N N . ILE A 1 218 ? -35.007 -0.526 -20.460 1.00 73.94 218 ILE A N 1
ATOM 1697 C CA . ILE A 1 218 ? -34.403 -1.542 -21.336 1.00 73.94 218 ILE A CA 1
ATOM 1698 C C . ILE A 1 218 ? -33.536 -0.880 -22.413 1.00 73.94 218 ILE A C 1
ATOM 1700 O O . ILE A 1 218 ? -32.451 -1.378 -22.715 1.00 73.94 218 ILE A O 1
ATOM 1704 N N . GLU A 1 219 ? -33.992 0.230 -22.993 1.00 79.31 219 GLU A N 1
ATOM 1705 C CA . GLU A 1 219 ? -33.219 1.000 -23.968 1.00 79.31 219 GLU A CA 1
ATOM 1706 C C . GLU A 1 219 ? -31.943 1.579 -23.342 1.00 79.31 219 GLU A C 1
ATOM 1708 O O . GLU A 1 219 ? -30.853 1.378 -23.877 1.00 79.31 219 GLU A O 1
ATOM 1713 N N . ASP A 1 220 ? -32.040 2.193 -22.164 1.00 65.44 220 ASP A N 1
ATOM 1714 C CA . ASP A 1 220 ? -30.892 2.738 -21.435 1.00 65.44 220 ASP A CA 1
ATOM 1715 C C . ASP A 1 220 ? -29.886 1.629 -21.061 1.00 65.44 220 ASP A C 1
ATOM 1717 O O . ASP A 1 220 ? -28.672 1.802 -21.201 1.00 65.44 220 ASP A O 1
ATOM 1721 N N . ALA A 1 221 ? -30.371 0.443 -20.670 1.00 60.41 221 ALA A N 1
ATOM 1722 C CA . ALA A 1 221 ? -29.524 -0.710 -20.364 1.00 60.41 221 ALA A CA 1
ATOM 1723 C C . ALA A 1 221 ? -28.773 -1.258 -21.592 1.00 60.41 221 ALA A C 1
ATOM 1725 O O . ALA A 1 221 ? -27.637 -1.710 -21.450 1.00 60.41 221 ALA A O 1
ATOM 1726 N N . LYS A 1 222 ? -29.355 -1.184 -22.800 1.00 73.62 222 LYS A N 1
ATOM 1727 C CA . LYS A 1 222 ? -28.667 -1.574 -24.049 1.00 73.62 222 LYS A CA 1
ATOM 1728 C C . LYS A 1 222 ? -27.484 -0.660 -24.379 1.00 73.62 222 LYS A C 1
ATOM 1730 O O . LYS A 1 222 ? -26.540 -1.106 -25.026 1.00 73.62 222 LYS A O 1
ATOM 1735 N N . HIS A 1 223 ? -27.523 0.593 -23.930 1.00 68.19 223 HIS A N 1
ATOM 1736 C CA . HIS A 1 223 ? -26.471 1.583 -24.179 1.00 68.19 223 HIS A CA 1
ATOM 1737 C C . HIS A 1 223 ? -25.447 1.685 -23.036 1.00 68.19 223 HIS A C 1
ATOM 1739 O O . HIS A 1 223 ? -24.406 2.333 -23.188 1.00 68.19 223 HIS A O 1
ATOM 1745 N N . ALA A 1 224 ? -25.700 1.038 -21.895 1.00 50.34 224 ALA A N 1
ATOM 1746 C CA . ALA A 1 224 ? -24.784 1.037 -20.765 1.00 50.34 224 ALA A CA 1
ATOM 1747 C C . ALA A 1 224 ? -23.535 0.188 -21.065 1.00 50.34 224 ALA A C 1
ATOM 1749 O O . ALA A 1 224 ? -23.612 -0.999 -21.381 1.00 50.34 224 ALA A O 1
ATOM 1750 N N . LYS A 1 225 ? -22.347 0.792 -20.933 1.00 50.09 225 LYS A N 1
ATOM 1751 C CA . LYS A 1 225 ? -21.078 0.057 -21.034 1.00 50.09 225 LYS A CA 1
ATOM 1752 C C . LYS A 1 225 ? -20.929 -0.886 -19.832 1.00 50.09 225 LYS A C 1
ATOM 1754 O O . LYS A 1 225 ? -21.167 -0.444 -18.708 1.00 50.09 225 LYS A O 1
ATOM 1759 N N . PRO A 1 226 ? -20.486 -2.141 -20.022 1.00 47.00 226 PRO A N 1
ATOM 1760 C CA . PRO A 1 226 ? -20.285 -3.073 -18.918 1.00 47.00 226 PRO A CA 1
ATOM 1761 C C . PRO A 1 226 ? -19.226 -2.535 -17.945 1.00 47.00 226 PRO A C 1
ATOM 1763 O O . PRO A 1 226 ? -18.074 -2.310 -18.321 1.00 47.00 226 PRO A O 1
ATOM 1766 N N . VAL A 1 227 ? -19.616 -2.323 -16.684 1.00 39.91 227 VAL A N 1
ATOM 1767 C CA . VAL A 1 227 ? -18.730 -1.847 -15.610 1.00 39.91 227 VAL A CA 1
ATOM 1768 C C . VAL A 1 227 ? -18.287 -3.032 -14.752 1.00 39.91 227 VAL A C 1
ATOM 1770 O O . VAL A 1 227 ? -18.788 -3.219 -13.653 1.00 39.91 227 VAL A O 1
ATOM 1773 N N . GLY A 1 228 ? -17.329 -3.815 -15.259 1.00 40.97 228 GLY A N 1
ATOM 1774 C CA . GLY A 1 228 ? -16.551 -4.799 -14.491 1.00 40.97 228 GLY A CA 1
ATOM 1775 C C . GLY A 1 228 ? -17.317 -5.984 -13.874 1.00 40.97 228 GLY A C 1
ATOM 1776 O O . GLY A 1 228 ? -18.519 -5.955 -13.636 1.00 40.97 228 GLY A O 1
ATOM 1777 N N . ASN A 1 229 ? -16.588 -7.063 -13.582 1.00 38.22 229 ASN A N 1
ATOM 1778 C CA . ASN A 1 229 ? -17.139 -8.224 -12.883 1.00 38.22 229 ASN A CA 1
ATOM 1779 C C . ASN A 1 229 ? -17.139 -7.957 -11.370 1.00 38.22 229 ASN A C 1
ATOM 1781 O O . ASN A 1 229 ? -16.078 -7.931 -10.746 1.00 38.22 229 ASN A O 1
ATOM 1785 N N . LEU A 1 230 ? -18.319 -7.774 -10.771 1.00 38.81 230 LEU A N 1
ATOM 1786 C CA . LEU A 1 230 ? -18.483 -7.762 -9.318 1.00 38.81 230 LEU A CA 1
ATOM 1787 C C . LEU A 1 230 ? -18.490 -9.213 -8.813 1.00 38.81 230 LEU A C 1
ATOM 1789 O O . LEU A 1 230 ? -19.458 -9.941 -9.016 1.00 38.81 230 LEU A O 1
ATOM 1793 N N . ILE A 1 231 ? -17.417 -9.639 -8.149 1.00 37.34 231 ILE A N 1
ATOM 1794 C CA . ILE A 1 231 ? -17.383 -10.929 -7.452 1.00 37.34 231 ILE A CA 1
ATOM 1795 C C . ILE A 1 231 ? -17.811 -10.680 -6.005 1.00 37.34 231 ILE A C 1
ATOM 1797 O O . ILE A 1 231 ? -17.027 -10.193 -5.193 1.00 37.34 231 ILE A O 1
ATOM 1801 N N . VAL A 1 232 ? -19.064 -10.999 -5.684 1.00 36.66 232 VAL A N 1
ATOM 1802 C CA . VAL A 1 232 ? -19.551 -11.025 -4.299 1.00 36.66 232 VAL A CA 1
ATOM 1803 C C . VAL A 1 232 ? -19.222 -12.397 -3.721 1.00 36.66 232 VAL A C 1
ATOM 1805 O O . VAL A 1 232 ? -19.864 -13.389 -4.062 1.00 36.66 232 VAL A O 1
ATOM 1808 N N . ILE A 1 233 ? -18.212 -12.473 -2.856 1.00 35.56 233 ILE A N 1
ATOM 1809 C CA . ILE A 1 233 ? -17.908 -13.703 -2.119 1.00 35.56 233 ILE A CA 1
ATOM 1810 C C . ILE A 1 233 ? -18.884 -13.779 -0.943 1.00 35.56 233 ILE A C 1
ATOM 1812 O O . ILE A 1 233 ? -18.655 -13.208 0.119 1.00 35.56 233 ILE A O 1
ATOM 1816 N N . SER A 1 234 ? -20.012 -14.456 -1.151 1.00 35.56 234 SER A N 1
ATOM 1817 C CA . SER A 1 234 ? -20.881 -14.879 -0.056 1.00 35.56 234 SER A CA 1
ATOM 1818 C C . SER A 1 234 ? -20.212 -16.064 0.640 1.00 35.56 234 SER A C 1
ATOM 1820 O O . SER A 1 234 ? -20.014 -17.110 0.021 1.00 35.56 234 SER A O 1
ATOM 1822 N N . GLN A 1 235 ? -19.840 -15.915 1.913 1.00 34.09 235 GLN A N 1
ATOM 1823 C CA . GLN A 1 235 ? -19.508 -17.069 2.747 1.00 34.09 235 GLN A CA 1
ATOM 1824 C C . GLN A 1 235 ? -20.775 -17.925 2.897 1.00 34.09 235 GLN A C 1
ATOM 1826 O O . GLN A 1 235 ? -21.670 -17.592 3.671 1.00 34.09 235 GLN A O 1
ATOM 1831 N N . ARG A 1 236 ? -20.874 -19.013 2.125 1.00 32.84 236 ARG A N 1
ATOM 1832 C CA . ARG A 1 236 ? -21.878 -20.064 2.324 1.00 32.84 236 ARG A CA 1
ATOM 1833 C C . ARG A 1 236 ? -21.247 -21.218 3.089 1.00 32.84 236 ARG A C 1
ATOM 1835 O O . ARG A 1 236 ? -20.341 -21.871 2.584 1.00 32.84 236 ARG A O 1
ATOM 1842 N N . ASN A 1 237 ? -21.780 -21.466 4.281 1.00 37.41 237 ASN A N 1
ATOM 1843 C CA . ASN A 1 237 ? -21.742 -22.782 4.903 1.00 37.41 237 ASN A CA 1
ATOM 1844 C C . ASN A 1 237 ? -22.652 -23.715 4.081 1.00 37.41 237 ASN A C 1
ATOM 1846 O O . ASN A 1 237 ? -23.709 -23.291 3.608 1.00 37.41 237 ASN A O 1
ATOM 1850 N N . GLU A 1 238 ? -22.204 -24.944 3.851 1.00 35.69 238 GLU A N 1
ATOM 1851 C CA . GLU A 1 238 ? -22.811 -25.914 2.938 1.00 35.69 238 GLU A CA 1
ATOM 1852 C C . GLU A 1 238 ? -24.255 -26.285 3.324 1.00 35.69 238 GLU A C 1
ATOM 1854 O O . GLU A 1 238 ? -24.488 -26.786 4.419 1.00 35.69 238 GLU A O 1
ATOM 1859 N N . GLN A 1 239 ? -25.212 -26.078 2.408 1.00 36.06 239 GLN A N 1
ATOM 1860 C CA . GLN A 1 239 ? -26.352 -26.971 2.128 1.00 36.06 239 GLN A CA 1
ATOM 1861 C C . GLN A 1 239 ? -27.122 -26.494 0.874 1.00 36.06 239 GLN A C 1
ATOM 1863 O O . GLN A 1 239 ? -27.153 -25.312 0.536 1.00 36.06 239 GLN A O 1
ATOM 1868 N N . HIS A 1 240 ? -27.665 -27.453 0.124 1.00 37.88 240 HIS A N 1
ATOM 1869 C CA . HIS A 1 240 ? -27.936 -27.412 -1.320 1.00 37.88 240 HIS A CA 1
ATOM 1870 C C . HIS A 1 240 ? -29.434 -27.189 -1.641 1.00 37.88 240 HIS A C 1
ATOM 1872 O O . HIS A 1 240 ? -30.209 -28.083 -1.330 1.00 37.88 240 HIS A O 1
ATOM 1878 N N . VAL A 1 241 ? -29.844 -26.069 -2.280 1.00 33.41 241 VAL A N 1
ATOM 1879 C CA . VAL A 1 241 ? -31.170 -25.826 -2.943 1.00 33.41 241 VAL A CA 1
ATOM 1880 C C . VAL A 1 241 ? -31.036 -24.662 -3.980 1.00 33.41 241 VAL A C 1
ATOM 1882 O O . VAL A 1 241 ? -30.203 -23.778 -3.743 1.00 33.41 241 VAL A O 1
ATOM 1885 N N . PRO A 1 242 ? -31.772 -24.618 -5.128 1.00 35.50 242 PRO A N 1
ATOM 1886 C CA . PRO A 1 242 ? -31.478 -23.703 -6.238 1.00 35.50 242 PRO A CA 1
ATOM 1887 C C . PRO A 1 242 ? -31.911 -22.246 -6.011 1.00 35.50 242 PRO A C 1
ATOM 1889 O O . PRO A 1 242 ? -32.783 -21.921 -5.211 1.00 35.50 242 PRO A O 1
ATOM 1892 N N . SER A 1 243 ? -31.226 -21.354 -6.726 1.00 35.75 243 SER A N 1
ATOM 1893 C CA . SER A 1 243 ? -31.076 -19.928 -6.442 1.00 35.75 243 SER A CA 1
ATOM 1894 C C . SER A 1 243 ? -32.176 -19.029 -7.016 1.00 35.75 243 SER A C 1
ATOM 1896 O O . SER A 1 243 ? -32.136 -18.675 -8.193 1.00 35.75 243 SER A O 1
ATOM 1898 N N . THR A 1 244 ? -33.044 -18.534 -6.132 1.00 26.69 244 THR A N 1
ATOM 1899 C CA . THR A 1 244 ? -33.655 -17.198 -6.235 1.00 26.69 244 THR A CA 1
ATOM 1900 C C . THR A 1 244 ? -32.820 -16.250 -5.374 1.00 26.69 244 THR A C 1
ATOM 1902 O O . THR A 1 244 ? -32.695 -16.454 -4.167 1.00 26.69 244 THR A O 1
ATOM 1905 N N . ILE A 1 245 ? -32.193 -15.236 -5.979 1.00 35.19 245 ILE A N 1
ATOM 1906 C CA . ILE A 1 245 ? -31.386 -14.243 -5.254 1.00 35.19 245 ILE A CA 1
ATOM 1907 C C . ILE A 1 245 ? -32.339 -13.239 -4.591 1.00 35.19 245 ILE A C 1
ATOM 1909 O O . ILE A 1 245 ? -32.721 -12.237 -5.189 1.00 35.19 245 ILE A O 1
ATOM 1913 N N . GLN A 1 246 ? -32.733 -13.521 -3.348 1.00 26.33 246 GLN A N 1
ATOM 1914 C CA . GLN A 1 246 ? -33.312 -12.536 -2.435 1.00 26.33 246 GLN A CA 1
ATOM 1915 C C . GLN A 1 246 ? -32.177 -11.897 -1.625 1.00 26.33 246 GLN A C 1
ATOM 1917 O O . GLN A 1 246 ? -31.544 -12.545 -0.790 1.00 26.33 246 GLN A O 1
ATOM 1922 N N . LEU A 1 247 ? -31.902 -10.616 -1.880 1.00 30.34 247 LEU A N 1
ATOM 1923 C CA . LEU A 1 247 ? -31.039 -9.801 -1.026 1.00 30.34 247 LEU A CA 1
ATOM 1924 C C . LEU A 1 247 ? -31.772 -9.567 0.299 1.00 30.34 247 LEU A C 1
ATOM 1926 O O . LEU A 1 247 ? -32.658 -8.721 0.381 1.00 30.34 247 LEU A O 1
ATOM 1930 N N . THR A 1 248 ? -31.421 -10.339 1.325 1.00 26.47 248 THR A N 1
ATOM 1931 C CA . THR A 1 248 ? -31.945 -10.142 2.682 1.00 26.47 248 THR A CA 1
ATOM 1932 C C . THR A 1 248 ? -30.900 -9.364 3.478 1.00 26.47 248 THR A C 1
ATOM 1934 O O . THR A 1 248 ? -29.798 -9.859 3.714 1.00 26.47 248 THR A O 1
ATOM 1937 N N . LEU A 1 249 ? -31.220 -8.121 3.848 1.00 31.08 249 LEU A N 1
ATOM 1938 C CA . LEU A 1 249 ? -30.434 -7.316 4.784 1.00 31.08 249 LEU A CA 1
ATOM 1939 C C . LEU A 1 249 ? -30.639 -7.883 6.190 1.00 31.08 249 LEU A C 1
ATOM 1941 O O . LEU A 1 249 ? -31.613 -7.548 6.858 1.00 31.08 249 LEU A O 1
ATOM 1945 N N . ASN A 1 250 ? -29.728 -8.741 6.643 1.00 27.27 250 ASN A N 1
ATOM 1946 C CA . ASN A 1 250 ? -29.707 -9.138 8.045 1.00 27.27 250 ASN A CA 1
ATOM 1947 C C . ASN A 1 250 ? -28.958 -8.079 8.858 1.00 27.27 250 ASN A C 1
ATOM 1949 O O . ASN A 1 250 ? -27.747 -7.900 8.721 1.00 27.27 250 ASN A O 1
ATOM 1953 N N . SER A 1 251 ? -29.701 -7.384 9.718 1.00 34.81 251 SER A N 1
ATOM 1954 C CA . SER A 1 251 ? -29.161 -6.628 10.842 1.00 34.81 251 SER A CA 1
ATOM 1955 C C . SER A 1 251 ? -28.379 -7.574 11.757 1.00 34.81 251 SER A C 1
ATOM 1957 O O . SER A 1 251 ? -28.934 -8.544 12.273 1.00 34.81 251 SER A O 1
ATOM 1959 N N . LEU A 1 252 ? -27.093 -7.291 11.957 1.00 29.23 252 LEU A N 1
ATOM 1960 C CA . LEU A 1 252 ? -26.243 -7.961 12.940 1.00 29.23 252 LEU A CA 1
ATOM 1961 C C . LEU A 1 252 ? -26.727 -7.622 14.361 1.00 29.23 252 LEU A C 1
ATOM 1963 O O . LEU A 1 252 ? -26.403 -6.565 14.897 1.00 29.23 252 LEU A O 1
ATOM 1967 N N . ASP A 1 253 ? -27.493 -8.532 14.963 1.00 33.44 253 ASP A N 1
ATOM 1968 C CA . ASP A 1 253 ? -27.742 -8.583 16.406 1.00 33.44 253 ASP A CA 1
ATOM 1969 C C . ASP A 1 253 ? -26.665 -9.479 17.042 1.00 33.44 253 ASP A C 1
ATOM 1971 O O . ASP A 1 253 ? -26.669 -10.702 16.887 1.00 33.44 253 ASP A O 1
ATOM 1975 N N . MET A 1 254 ? -25.680 -8.872 17.712 1.00 31.06 254 MET A N 1
ATOM 1976 C CA . MET A 1 254 ? -24.668 -9.614 18.467 1.00 31.06 254 MET A CA 1
ATOM 1977 C C . MET A 1 254 ? -25.179 -9.908 19.880 1.00 31.06 254 MET A C 1
ATOM 1979 O O . MET A 1 254 ? -24.947 -9.139 20.817 1.00 31.06 254 MET A O 1
ATOM 1983 N N . ARG A 1 255 ? -25.817 -11.069 20.064 1.00 34.25 255 ARG A N 1
ATOM 1984 C CA . ARG A 1 255 ? -26.025 -11.655 21.394 1.00 34.25 255 ARG A CA 1
ATOM 1985 C C . ARG A 1 255 ? -24.864 -12.567 21.794 1.00 34.25 255 ARG A C 1
ATOM 1987 O O . ARG A 1 255 ? -24.505 -13.505 21.093 1.00 34.25 255 ARG A O 1
ATOM 1994 N N . ARG A 1 256 ? -24.333 -12.255 22.983 1.00 41.56 256 ARG A N 1
ATOM 1995 C CA . ARG A 1 256 ? -23.596 -13.107 23.933 1.00 41.56 256 ARG A CA 1
ATOM 1996 C C . ARG A 1 256 ? -23.816 -14.609 23.731 1.00 41.56 256 ARG A C 1
ATOM 1998 O O . ARG A 1 256 ? -24.958 -15.045 23.785 1.00 41.56 256 ARG A O 1
ATOM 2005 N N . ASN A 1 257 ? -22.730 -15.375 23.810 1.00 33.06 257 ASN A N 1
ATOM 2006 C CA . ASN A 1 257 ? -22.757 -16.638 24.541 1.00 33.06 257 ASN A CA 1
ATOM 2007 C C . ASN A 1 257 ? -21.597 -16.701 25.537 1.00 33.06 257 ASN A C 1
ATOM 2009 O O . ASN A 1 257 ? -20.434 -16.511 25.192 1.00 33.06 257 ASN A O 1
ATOM 2013 N N . ARG A 1 258 ? -21.983 -16.902 26.801 1.00 42.03 258 ARG A N 1
ATOM 2014 C CA . ARG A 1 258 ? -21.145 -17.402 27.886 1.00 42.03 258 ARG A CA 1
ATOM 2015 C C . ARG A 1 258 ? -21.256 -18.924 27.869 1.00 42.03 258 ARG A C 1
ATOM 2017 O O . ARG A 1 258 ? -22.377 -19.427 27.825 1.00 42.03 258 ARG A O 1
ATOM 2024 N N . SER A 1 259 ? -20.130 -19.594 28.036 1.00 49.41 259 SER A N 1
ATOM 2025 C CA . SER A 1 259 ? -19.981 -20.811 28.839 1.00 49.41 259 SER A CA 1
ATOM 2026 C C . SER A 1 259 ? -18.532 -20.864 29.282 1.00 49.41 259 SER A C 1
ATOM 2028 O O . SER A 1 259 ? -17.682 -20.838 28.363 1.00 49.41 259 SER A O 1
#

Sequence (259 aa):
MWEPRTVRRRENMSEGGSVTLILYKVNQKWYTEPFLNVVSALATQSPFTHSELAIGSEPGNRGSMSNVARIFNDPTTGVELISRTGRNSNYIYIQIGCTKRQEESMLRYARAQVSKPFSQSGMIRSVIWPRTTDETSFFCAELTAAILRHGGLMSKTSNPGAATPESLFRM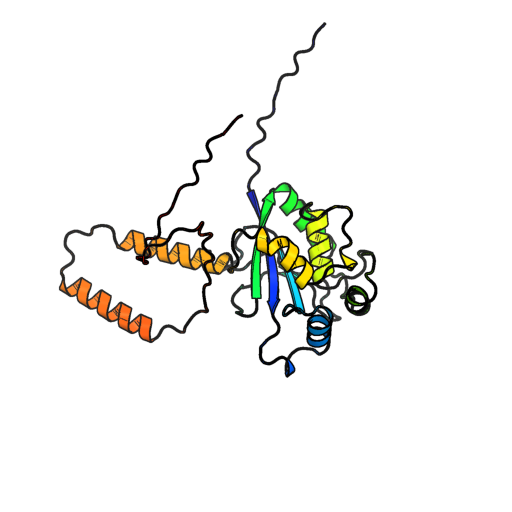YHKEAAVTANPFSLRDIQTVQALTSTSLGPTSSQSEETKARLREKAIEDAKHAKPVGNLIVISQRNEQHVPSTIQLTLNSLDMRRNRS

Secondary structure (DSSP, 8-state):
---------------EEEEEEEEEEPPS-GGGS-HHHHHHHHHTTSSEEEEEEEE-S-B-GGGPEEEEEEE-S-TTT-EEEEEE----TTEEEEEEEEEHHHHHHHHHHHHHHTTPPB-HHHHHHHHHSPPPP-SSSB-HHHHHHHHHHHTTSS-TT--GGG--HHHHHHHHTTT-S--S-HHHHHHHHHHHHHHHHHTS--TT--HHHHHHHHHHHHHHHHHPPP---------PPS---------------------

Radius of gyration: 23.3 Å; chains: 1; bounding box: 71×42×79 Å

Foldseek 3Di:
DDDDDDDPPPPPPFPKWKKKKKWFFQDPPNVPDDPQQVVQCVLVVHRTRFIWMQQTPDADPPLWRFQIWFADQDQFFATDGGTGDPQDQRMWIFMDMAGPVLSVQLSVVSVVLGPQAADPVLSVCLRVPQDADPSRHDHRQLNVVVSCCSSVVDPVPDGSSNGDSVNVCVSRVVVGPDTDSPSVVVVVVVVVVVVVVVPDPPDDDDPVVVVVVVVVVVVVVVVDDDRDDDDDPDPDDDDDDDDDDDPDDDDDDDDDDDD